Protein AF-0000000087103661 (afdb_homodimer)

Secondary structure (DSSP, 8-state):
------GGGHHHHHHHHHHHHHHHHHHH-HHHHHHHHT--HHHHT-HHHHHHHHHHHHHHHHHHHHHHHHHHHT-HHHHHHHHHHHHHHHHHHHHHHHHTT-HHHHHHHHHHHHHHHHHHHTTHHHH-/------GGGHHHHHHHHHHHHHHHHHHH-HHHHHHHHT--HHHHT-HHHHHHHHHHHHHHHHHHHHHHHHHHHT-HHHHHHHHHHHHHHHHHHHHHHHHTT-HHHHHHHHHHHHHHHHHHHTTHHHH-

Foldseek 3Di:
DPPPDDPLCVVLLVVLVCQQVLLCCLVPQQLVSCVVLQADNVLSPDPVNSVVSNVVSVVSNVLSVVLVVCVVVVVLLVSLVSQLCLLVVLQVSLVVRVVRPRNVSSCVSNVVSVVSNVCSVVSVRVVD/DPPPDDPLCVVLLVVLVCQQVLLCCLVPQQLVSVVVLQADNVLSPDPVNSVVSNVVSVVSNVLSVVLVVCVVVVVLLVSLVSQLCLLVVLQVSLVVRVVRPRNVSSCVSNVVSVVSNVCSVVSVRVPD

InterPro domains:
  IPR025363 Protein of unknown function DUF4267 [PF14087] (17-122)

Organism: NCBI:txid702518

Radius of gyration: 17.98 Å; Cα contacts (8 Å, |Δi|>4): 418; chains: 2; bounding box: 42×54×40 Å

Structure (mmCIF, N/CA/C/O backbone):
data_AF-0000000087103661-model_v1
#
loop_
_entity.id
_entity.type
_entity.pdbx_description
1 polymer 'Integral membrane protein'
#
loop_
_atom_site.group_PDB
_atom_site.id
_atom_site.type_symbol
_atom_site.label_atom_id
_atom_site.label_alt_id
_atom_site.label_comp_id
_atom_site.label_asym_id
_atom_site.label_entity_id
_atom_site.label_seq_id
_atom_site.pdbx_PDB_ins_code
_atom_site.Cartn_x
_atom_site.Cartn_y
_atom_site.Cartn_z
_atom_site.occupancy
_atom_site.B_iso_or_equiv
_atom_site.auth_seq_id
_atom_site.auth_comp_id
_atom_site.auth_asym_id
_atom_site.auth_atom_id
_atom_site.pdbx_PDB_model_num
ATOM 1 N N . MET A 1 1 ? -10.961 22.422 22.969 1 34.47 1 MET A N 1
ATOM 2 C CA . MET A 1 1 ? -12.086 22.172 22.062 1 34.47 1 MET A CA 1
ATOM 3 C C . MET A 1 1 ? -12.422 20.688 22.016 1 34.47 1 MET A C 1
ATOM 5 O O . MET A 1 1 ? -11.555 19.859 21.703 1 34.47 1 MET A O 1
ATOM 9 N N . SER A 1 2 ? -13.258 20.172 22.75 1 42.78 2 SER A N 1
ATOM 10 C CA . SER A 1 2 ? -13.711 18.797 22.891 1 42.78 2 SER A CA 1
ATOM 11 C C . SER A 1 2 ? -13.938 18.141 21.547 1 42.78 2 SER A C 1
ATOM 13 O O . SER A 1 2 ? -14.758 18.609 20.75 1 42.78 2 SER A O 1
ATOM 15 N N . ARG A 1 3 ? -12.867 17.703 20.703 1 51.06 3 ARG A N 1
ATOM 16 C CA . ARG A 1 3 ? -13.031 17.359 19.281 1 51.06 3 ARG A CA 1
ATOM 17 C C . ARG A 1 3 ? -14.281 16.516 19.078 1 51.06 3 ARG A C 1
ATOM 19 O O . ARG A 1 3 ? -14.375 15.391 19.594 1 51.06 3 ARG A O 1
ATOM 26 N N . SER A 1 4 ? -15.562 17.062 19.297 1 59.84 4 SER A N 1
ATOM 27 C CA . SER A 1 4 ? -16.875 16.453 19.109 1 59.84 4 SER A CA 1
ATOM 28 C C . SER A 1 4 ? -16.906 15.555 17.875 1 59.84 4 SER A C 1
ATOM 30 O O . SER A 1 4 ? -16.312 15.883 16.844 1 59.84 4 SER A O 1
ATOM 32 N N . PHE A 1 5 ? -17.094 14.391 18.172 1 68.56 5 PHE A N 1
ATOM 33 C CA . PHE A 1 5 ? -17.219 13.414 17.094 1 68.56 5 PHE A CA 1
ATOM 34 C C . PHE A 1 5 ? -18.203 13.898 16.047 1 68.56 5 PHE A C 1
ATOM 36 O O . PHE A 1 5 ? -19.312 14.352 16.375 1 68.56 5 PHE A O 1
ATOM 43 N N . LYS A 1 6 ? -17.766 14.188 14.875 1 77.12 6 LYS A N 1
ATO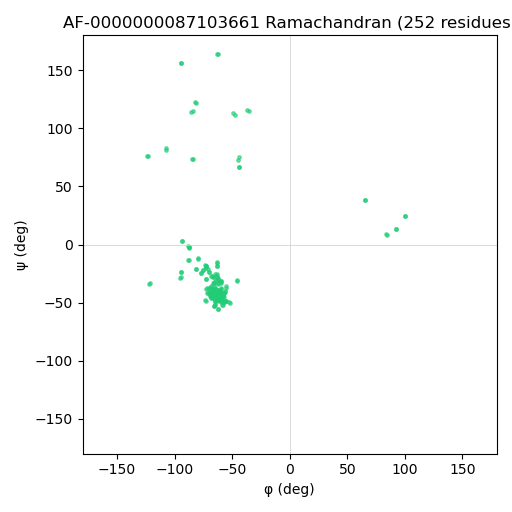M 44 C CA . LYS A 1 6 ? -18.594 14.539 13.719 1 77.12 6 LYS A CA 1
ATOM 45 C C . LYS A 1 6 ? -19.062 13.297 12.977 1 77.12 6 LYS A C 1
ATOM 47 O O . LYS A 1 6 ? -18.25 12.492 12.516 1 77.12 6 LYS A O 1
ATOM 52 N N . PRO A 1 7 ? -20.359 13.078 13 1 81.94 7 PRO A N 1
ATOM 53 C CA . PRO A 1 7 ? -20.891 11.906 12.297 1 81.94 7 PRO A CA 1
ATOM 54 C C . PRO A 1 7 ? -20.312 11.742 10.891 1 81.94 7 PRO A C 1
ATOM 56 O O . PRO A 1 7 ? -20.156 10.625 10.406 1 81.94 7 PRO A O 1
ATOM 59 N N . ALA A 1 8 ? -20 12.828 10.273 1 83.38 8 ALA A N 1
ATOM 60 C CA . ALA A 1 8 ? -19.422 12.766 8.93 1 83.38 8 ALA A CA 1
ATOM 61 C C . ALA A 1 8 ? -18.078 12.047 8.945 1 83.38 8 ALA A C 1
ATOM 63 O O . ALA A 1 8 ? -17.609 11.57 7.91 1 83.38 8 ALA A O 1
ATOM 64 N N . HIS A 1 9 ? -17.531 11.891 10.07 1 91.06 9 HIS A N 1
ATOM 65 C CA . HIS A 1 9 ? -16.219 11.258 10.172 1 91.06 9 HIS A CA 1
ATOM 66 C C . HIS A 1 9 ? -16.344 9.742 10.289 1 91.06 9 HIS A C 1
ATOM 68 O O . HIS A 1 9 ? -15.328 9.031 10.289 1 91.06 9 HIS A O 1
ATOM 74 N N . LEU A 1 10 ? -17.516 9.289 10.297 1 92.94 10 LEU A N 1
ATOM 75 C CA . LEU A 1 10 ? -17.734 7.848 10.336 1 92.94 10 LEU A CA 1
ATOM 76 C C . LEU A 1 10 ? -17.234 7.188 9.055 1 92.94 10 LEU A C 1
ATOM 78 O O . LEU A 1 10 ? -16.625 6.109 9.109 1 92.94 10 LEU A O 1
ATOM 82 N N . PHE A 1 11 ? -17.453 7.84 7.926 1 95.56 11 PHE A N 1
ATOM 83 C CA . PHE A 1 11 ? -17.078 7.25 6.645 1 95.56 11 PHE A CA 1
ATOM 84 C C . PHE A 1 11 ? -15.57 7.102 6.535 1 95.56 11 PHE A C 1
ATOM 86 O O . PHE A 1 11 ? -15.055 6 6.32 1 95.56 11 PHE A O 1
ATOM 93 N N . PRO A 1 12 ? -14.82 8.125 6.738 1 96.69 12 PRO A N 1
ATOM 94 C CA . PRO A 1 12 ? -13.367 7.953 6.66 1 96.69 12 PRO A CA 1
ATOM 95 C C . PRO A 1 12 ? -12.828 6.984 7.711 1 96.69 12 PRO A C 1
ATOM 97 O O . PRO A 1 12 ? -11.859 6.266 7.457 1 96.69 12 PRO A O 1
ATOM 100 N N . LEU A 1 13 ? -13.422 6.953 8.844 1 96.88 13 LEU A N 1
ATOM 101 C CA . LEU A 1 13 ? -12.992 6.016 9.875 1 96.88 13 LEU A CA 1
ATOM 102 C C . LEU A 1 13 ? -13.273 4.574 9.453 1 96.88 13 LEU A C 1
ATOM 104 O O . LEU A 1 13 ? -12.445 3.686 9.68 1 96.88 13 LEU A O 1
ATOM 108 N N . PHE A 1 14 ? -14.406 4.41 8.867 1 97.56 14 PHE A N 1
ATOM 109 C CA . PHE A 1 14 ? -14.75 3.096 8.336 1 97.56 14 PHE A CA 1
ATOM 110 C C . PHE A 1 14 ? -13.734 2.66 7.285 1 97.56 14 PHE A C 1
ATOM 112 O O . PHE A 1 14 ? -13.258 1.525 7.312 1 97.56 14 PHE A O 1
ATOM 119 N N . VAL A 1 15 ? -13.398 3.535 6.336 1 97.81 15 VAL A N 1
ATOM 120 C CA . VAL A 1 15 ? -12.445 3.248 5.27 1 97.81 15 VAL A CA 1
ATOM 121 C C . VAL A 1 15 ? -11.094 2.877 5.875 1 97.81 15 VAL A C 1
ATOM 123 O O . VAL A 1 15 ? -10.477 1.883 5.48 1 97.81 15 VAL A O 1
ATOM 126 N N . ALA A 1 16 ? -10.664 3.629 6.855 1 98.31 16 ALA A N 1
ATOM 127 C CA . ALA A 1 16 ? -9.367 3.408 7.492 1 98.31 16 ALA A CA 1
ATOM 128 C C . ALA A 1 16 ? -9.32 2.051 8.188 1 98.31 16 ALA A C 1
ATOM 130 O O . ALA A 1 16 ? -8.352 1.302 8.047 1 98.31 16 ALA A O 1
ATOM 131 N N . VAL A 1 17 ? -10.375 1.688 8.914 1 98 17 VAL A N 1
ATOM 132 C CA . VAL A 1 17 ? -10.43 0.427 9.648 1 98 17 VAL A CA 1
ATOM 133 C C . VAL A 1 17 ? -10.523 -0.737 8.664 1 98 17 VAL A C 1
ATOM 135 O O . VAL A 1 17 ? -9.844 -1.752 8.828 1 98 17 VAL A O 1
ATOM 138 N N . ALA A 1 18 ? -11.359 -0.548 7.688 1 97.19 18 ALA A N 1
ATOM 139 C CA . ALA A 1 18 ? -11.508 -1.583 6.668 1 97.19 18 ALA A CA 1
ATOM 140 C C . ALA A 1 18 ? -10.172 -1.865 5.973 1 97.19 18 ALA A C 1
ATOM 142 O O . ALA A 1 18 ? -9.836 -3.021 5.711 1 97.19 18 ALA A O 1
ATOM 143 N N . HIS A 1 19 ? -9.414 -0.85 5.629 1 98.06 19 HIS A N 1
ATOM 144 C CA . HIS A 1 19 ? -8.125 -1.029 4.973 1 98.06 19 HIS A CA 1
ATOM 145 C C . HIS A 1 19 ? -7.117 -1.677 5.914 1 98.06 19 HIS A C 1
ATOM 147 O O . HIS A 1 19 ? -6.305 -2.504 5.492 1 98.06 19 HIS A O 1
ATOM 153 N N . THR A 1 20 ? -7.156 -1.291 7.18 1 97.88 20 THR A N 1
ATOM 154 C CA . THR A 1 20 ? -6.242 -1.883 8.148 1 97.88 20 THR A CA 1
ATOM 155 C C . THR A 1 20 ? -6.535 -3.369 8.328 1 97.88 20 THR A C 1
ATOM 157 O O . THR A 1 20 ? -5.648 -4.207 8.156 1 97.88 20 THR A O 1
ATOM 160 N N . ILE A 1 21 ? -7.785 -3.688 8.586 1 96.88 21 ILE A N 1
ATOM 161 C CA . ILE A 1 21 ? -8.18 -5.074 8.812 1 96.88 21 ILE A CA 1
ATOM 162 C C . ILE A 1 21 ? -8.047 -5.867 7.516 1 96.88 21 ILE A C 1
ATOM 164 O O . ILE A 1 21 ? -7.512 -6.98 7.512 1 96.88 21 ILE A O 1
ATOM 168 N N . GLY A 1 22 ? -8.539 -5.301 6.43 1 94.75 22 GLY A N 1
ATOM 169 C CA . GLY A 1 22 ? -8.422 -5.957 5.141 1 94.75 22 GLY A CA 1
ATOM 170 C C . GLY A 1 22 ? -6.988 -6.301 4.773 1 94.75 22 GLY A C 1
ATOM 171 O O . GLY A 1 22 ? -6.73 -7.34 4.164 1 94.75 22 GLY A O 1
ATOM 172 N N . GLY A 1 23 ? -6.043 -5.441 5.117 1 96.19 23 GLY A N 1
ATOM 173 C CA . GLY A 1 23 ? -4.637 -5.68 4.852 1 96.19 23 GLY A CA 1
ATOM 174 C C . GLY A 1 23 ? -4.039 -6.766 5.723 1 96.19 23 GLY A C 1
ATOM 175 O O . GLY A 1 23 ? -3.043 -7.391 5.352 1 96.19 23 GLY A O 1
ATOM 176 N N . ILE A 1 24 ? -4.621 -7.066 6.816 1 96.38 24 ILE A N 1
ATOM 177 C CA . ILE A 1 24 ? -4.059 -8.008 7.777 1 96.38 24 ILE A CA 1
ATOM 178 C C . ILE A 1 24 ? -4.629 -9.398 7.531 1 96.38 24 ILE A C 1
ATOM 180 O O . ILE A 1 24 ? -3.973 -10.406 7.809 1 96.38 24 ILE A O 1
ATOM 184 N N . VAL A 1 25 ? -5.719 -9.5 6.953 1 95.5 25 VAL A N 1
ATOM 185 C CA . VAL A 1 25 ? -6.457 -10.75 6.762 1 95.5 25 VAL A CA 1
ATOM 186 C C . VAL A 1 25 ? -5.586 -11.75 6.008 1 95.5 25 VAL A C 1
ATOM 188 O O . VAL A 1 25 ? -5.488 -12.914 6.398 1 95.5 25 VAL A O 1
ATOM 191 N N . PRO A 1 26 ? -4.879 -11.375 4.98 1 94.19 26 PRO A N 1
ATOM 192 C CA . PRO A 1 26 ? -4.094 -12.352 4.219 1 94.19 26 PRO A CA 1
ATOM 193 C C . PRO A 1 26 ? -2.992 -13 5.051 1 94.19 26 PRO A C 1
ATOM 195 O O . PRO A 1 26 ? -2.455 -14.039 4.66 1 94.19 26 PRO A O 1
ATOM 198 N N . PHE A 1 27 ? -2.607 -12.445 6.137 1 95.25 27 PHE A N 1
ATOM 199 C CA . PHE A 1 27 ? -1.581 -13.023 6.996 1 95.25 27 PHE A CA 1
ATOM 200 C C . PHE A 1 27 ? -2.1 -14.281 7.691 1 95.25 27 PHE A C 1
ATOM 202 O O . PHE A 1 27 ? -1.325 -15.18 8.016 1 95.25 27 PHE A O 1
ATOM 209 N N . PHE A 1 28 ? -3.445 -14.367 7.824 1 96 28 PHE A N 1
ATOM 210 C CA . PHE A 1 28 ? -4.004 -15.422 8.656 1 96 28 PHE A CA 1
ATOM 211 C C . PHE A 1 28 ? -4.961 -16.297 7.852 1 96 28 PHE A C 1
ATOM 213 O O . PHE A 1 28 ? -5.129 -17.484 8.141 1 96 28 PHE A O 1
ATOM 220 N N . ALA A 1 29 ? -5.609 -15.742 6.977 1 96.38 29 ALA A N 1
ATOM 221 C CA . ALA A 1 29 ? -6.562 -16.422 6.109 1 96.38 29 ALA A CA 1
ATOM 222 C C . ALA A 1 29 ? -6.199 -16.234 4.641 1 96.38 29 ALA A C 1
ATOM 224 O O . ALA A 1 29 ? -6.918 -15.562 3.898 1 96.38 29 ALA A O 1
ATOM 225 N N . LYS A 1 30 ? -5.23 -16.938 4.258 1 94.62 30 LYS A N 1
ATOM 226 C CA . LYS A 1 30 ? -4.57 -16.703 2.979 1 94.62 30 LYS A CA 1
ATOM 227 C C . LYS A 1 30 ? -5.539 -16.906 1.816 1 94.62 30 LYS A C 1
ATOM 229 O O . LYS A 1 30 ? -5.762 -15.984 1.023 1 94.62 30 LYS A O 1
ATOM 234 N N . ASP A 1 31 ? -6.191 -18.141 1.746 1 96.12 31 A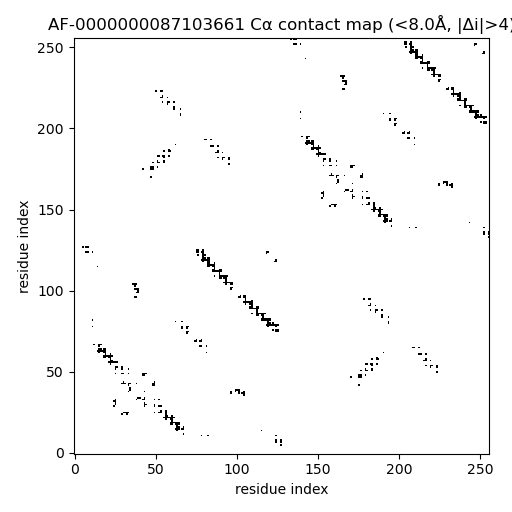SP A N 1
ATOM 235 C CA . ASP A 1 31 ? -7.098 -18.422 0.639 1 96.12 31 ASP A CA 1
ATOM 236 C C . ASP A 1 31 ? -8.398 -17.625 0.771 1 96.12 31 ASP A C 1
ATOM 238 O O . ASP A 1 31 ? -8.883 -17.047 -0.206 1 96.12 31 ASP A O 1
ATOM 242 N N . ALA A 1 32 ? -8.836 -17.5 1.981 1 94.88 32 ALA A N 1
ATOM 243 C CA . ALA A 1 32 ? -10.094 -16.797 2.219 1 94.88 32 ALA A CA 1
ATOM 244 C C . ALA A 1 32 ? -9.953 -15.305 1.9 1 94.88 32 ALA A C 1
ATOM 246 O O . ALA A 1 32 ? -10.898 -14.68 1.406 1 94.88 32 ALA A O 1
ATOM 247 N N . GLY A 1 33 ? -8.859 -14.773 2.227 1 95.25 33 GLY A N 1
ATOM 248 C CA . GLY A 1 33 ? -8.609 -13.383 1.896 1 95.25 33 GLY A CA 1
ATOM 249 C C . GLY A 1 33 ? -8.633 -13.102 0.405 1 95.25 33 GLY A C 1
ATOM 250 O O . GLY A 1 33 ? -9.18 -12.094 -0.034 1 95.25 33 GLY A O 1
ATOM 251 N N . ILE A 1 34 ? -8.086 -14 -0.33 1 97.44 34 ILE A N 1
ATOM 252 C CA . ILE A 1 34 ? -8.047 -13.859 -1.781 1 97.44 34 ILE A CA 1
ATOM 253 C C . ILE A 1 34 ? -9.445 -14.016 -2.359 1 97.44 34 ILE A C 1
ATOM 255 O O . ILE A 1 34 ? -9.852 -13.266 -3.248 1 97.44 34 ILE A O 1
ATOM 259 N N . ARG A 1 35 ? -10.234 -14.93 -1.766 1 96.06 35 ARG A N 1
ATOM 260 C CA . ARG A 1 35 ? -11.617 -15.109 -2.186 1 96.06 35 ARG A CA 1
ATOM 261 C C . ARG A 1 35 ? -12.453 -13.875 -1.874 1 96.06 35 ARG A C 1
ATOM 263 O O . ARG A 1 35 ? -13.266 -13.438 -2.697 1 96.06 35 ARG A O 1
ATOM 270 N N . SER A 1 36 ? -12.211 -13.359 -0.728 1 93 36 SER A N 1
ATOM 271 C CA . SER A 1 36 ? -12.945 -12.164 -0.324 1 93 36 SER A CA 1
ATOM 272 C C . SER A 1 36 ? -12.594 -10.969 -1.21 1 93 36 SER A C 1
ATOM 274 O O . SER A 1 36 ? -13.414 -10.078 -1.412 1 93 36 SER A O 1
ATOM 276 N N . PHE A 1 37 ? -11.406 -10.922 -1.668 1 96.12 37 PHE A N 1
ATOM 277 C CA . PHE A 1 37 ? -10.977 -9.883 -2.6 1 96.12 37 PHE A CA 1
ATOM 278 C C . PHE A 1 37 ? -11.734 -10 -3.918 1 96.12 37 PHE A C 1
ATOM 280 O O . PHE A 1 37 ? -11.867 -9.008 -4.645 1 96.12 37 PHE A O 1
ATOM 287 N N . GLY A 1 38 ? -12.211 -11.211 -4.219 1 96.31 38 GLY A N 1
ATOM 288 C CA . GLY A 1 38 ? -13.031 -11.422 -5.398 1 96.3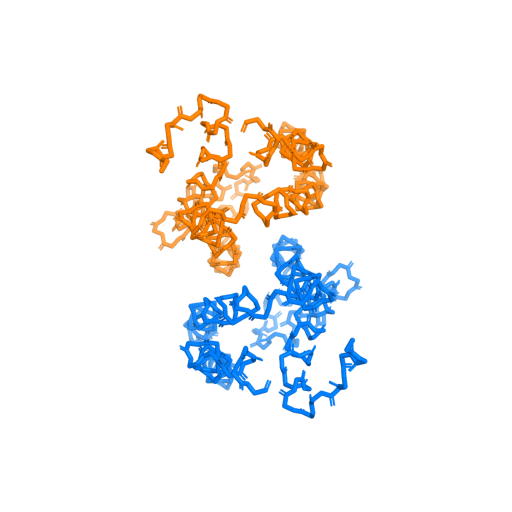1 38 GLY A CA 1
ATOM 289 C C . GLY A 1 38 ? -12.266 -12 -6.57 1 96.31 38 GLY A C 1
ATOM 290 O O . GLY A 1 38 ? -12.664 -11.836 -7.727 1 96.31 38 GLY A O 1
ATOM 291 N N . LEU A 1 39 ? -11.164 -12.688 -6.336 1 97.69 39 LEU A N 1
ATOM 292 C CA . LEU A 1 39 ? -10.391 -13.305 -7.402 1 97.69 39 LEU A CA 1
ATOM 293 C C . LEU A 1 39 ? -10.805 -14.758 -7.602 1 97.69 39 LEU A C 1
ATOM 295 O O . LEU A 1 39 ? -11.414 -15.359 -6.715 1 97.69 39 LEU A O 1
ATOM 299 N N . PRO A 1 40 ? -10.562 -15.258 -8.781 1 97.62 40 PRO A N 1
ATOM 300 C CA . PRO A 1 40 ? -10.984 -16.641 -9.039 1 97.62 40 PRO A CA 1
ATOM 301 C C . PRO A 1 40 ? -10.289 -17.656 -8.133 1 97.62 40 PRO A C 1
ATOM 303 O O . PRO A 1 40 ? -9.25 -17.344 -7.543 1 97.62 40 PRO A O 1
ATOM 306 N N . GLU A 1 41 ? -10.844 -18.844 -8.078 1 97.62 41 GLU A N 1
ATOM 307 C CA . GLU A 1 41 ? -10.367 -19.906 -7.211 1 97.62 41 GLU A CA 1
ATOM 308 C C . GLU A 1 41 ? -8.922 -20.281 -7.527 1 97.62 41 GLU A C 1
ATOM 310 O O . GLU A 1 41 ? -8.156 -20.641 -6.629 1 97.62 41 GLU A O 1
ATOM 315 N N . ARG A 1 42 ? -8.477 -20.172 -8.758 1 97.56 42 ARG A N 1
ATOM 316 C CA . ARG A 1 42 ? -7.109 -20.516 -9.133 1 97.56 42 ARG A CA 1
ATOM 317 C C . ARG A 1 42 ? -6.098 -19.625 -8.414 1 97.56 42 ARG A C 1
ATOM 319 O O . ARG A 1 42 ? -4.969 -20.047 -8.156 1 97.56 42 ARG A O 1
ATOM 326 N N . PHE A 1 43 ? -6.527 -18.406 -8.094 1 97.94 43 PHE A N 1
ATOM 327 C CA . PHE A 1 43 ? -5.676 -17.562 -7.27 1 97.94 43 PHE A CA 1
ATOM 328 C C . PHE A 1 43 ? -5.664 -18.047 -5.824 1 97.94 43 PHE A C 1
ATOM 330 O O . PHE A 1 43 ? -4.598 -18.156 -5.215 1 97.94 43 PHE A O 1
ATOM 337 N N . ALA A 1 44 ? -6.844 -18.281 -5.34 1 97.75 44 ALA A N 1
ATOM 338 C CA . ALA A 1 44 ? -6.973 -18.656 -3.934 1 97.75 44 ALA A CA 1
ATOM 339 C C . ALA A 1 44 ? -6.199 -19.922 -3.627 1 97.75 44 ALA A C 1
ATOM 341 O O . ALA A 1 44 ? -5.637 -20.078 -2.539 1 97.75 44 ALA A O 1
ATOM 342 N N . GLU A 1 45 ? -6.117 -20.797 -4.547 1 97.75 45 GLU A N 1
ATOM 343 C CA . GLU A 1 45 ? -5.473 -22.094 -4.332 1 97.75 45 GLU A CA 1
ATOM 344 C C . GLU A 1 45 ? -3.975 -22.016 -4.609 1 97.75 45 GLU A C 1
ATOM 346 O O . GLU A 1 45 ? -3.223 -22.906 -4.234 1 97.75 45 GLU A O 1
ATOM 351 N N . SER A 1 46 ? -3.541 -20.984 -5.215 1 97.94 46 SER A N 1
ATOM 352 C CA . SER A 1 46 ? -2.139 -20.828 -5.59 1 97.94 46 SER A CA 1
ATOM 353 C C . SER A 1 46 ? -1.308 -20.328 -4.41 1 97.94 46 SER A C 1
ATOM 355 O O . SER A 1 46 ? -1.553 -19.234 -3.885 1 97.94 46 SER A O 1
ATOM 357 N N . THR A 1 47 ? -0.316 -21.062 -4.07 1 97.06 47 THR A N 1
ATOM 358 C CA . THR A 1 47 ? 0.574 -20.641 -2.994 1 97.06 47 THR A CA 1
ATOM 359 C C . THR A 1 47 ? 1.356 -19.391 -3.4 1 97.06 47 THR A C 1
ATOM 361 O O . THR A 1 47 ? 1.729 -18.594 -2.549 1 97.06 47 THR A O 1
ATOM 364 N N . ILE A 1 48 ? 1.571 -19.25 -4.645 1 97.94 48 ILE A N 1
ATOM 365 C CA . ILE A 1 48 ? 2.236 -18.062 -5.176 1 97.94 48 ILE A CA 1
ATOM 366 C C . ILE A 1 48 ? 1.372 -16.828 -4.926 1 97.94 48 ILE A C 1
ATOM 368 O O . ILE A 1 48 ? 1.858 -15.82 -4.414 1 97.94 48 ILE A O 1
ATOM 372 N N . ALA A 1 49 ? 0.109 -16.984 -5.238 1 98.25 49 ALA A N 1
ATOM 373 C CA . ALA A 1 49 ? -0.809 -15.875 -4.996 1 98.25 49 ALA A CA 1
ATOM 374 C C . ALA A 1 49 ? -0.915 -15.562 -3.506 1 98.25 49 ALA A C 1
ATOM 376 O O . ALA A 1 49 ? -0.965 -14.398 -3.111 1 98.25 49 ALA A O 1
ATOM 377 N N . GLN A 1 50 ? -0.919 -16.562 -2.789 1 98.25 50 GLN A N 1
ATOM 378 C CA . GLN A 1 50 ? -1.037 -16.391 -1.345 1 98.25 50 GLN A CA 1
ATOM 379 C C . GLN A 1 50 ? 0.162 -15.625 -0.782 1 98.25 50 GLN A C 1
ATOM 381 O O . GLN A 1 50 ? 0.004 -14.742 0.063 1 98.25 50 GLN A O 1
ATOM 386 N N . ALA A 1 51 ? 1.327 -15.945 -1.204 1 98.06 51 ALA A N 1
ATOM 387 C CA . ALA A 1 51 ? 2.52 -15.211 -0.785 1 98.06 51 ALA A CA 1
ATOM 388 C C . ALA A 1 51 ? 2.463 -13.758 -1.249 1 98.06 51 ALA A C 1
ATOM 390 O O . ALA A 1 51 ? 2.797 -12.844 -0.49 1 98.06 51 ALA A O 1
ATOM 391 N N . CYS A 1 52 ? 2.008 -13.531 -2.436 1 98.19 52 CYS A N 1
ATOM 392 C CA . CYS A 1 52 ? 1.93 -12.188 -2.992 1 98.19 52 CYS A CA 1
ATOM 393 C C . CYS A 1 52 ? 0.927 -11.336 -2.223 1 98.19 52 CYS A C 1
ATOM 395 O O . CYS A 1 52 ? 1.138 -10.133 -2.037 1 98.19 52 CYS A O 1
ATOM 397 N N . PHE A 1 53 ? -0.1 -11.93 -1.761 1 98.19 53 PHE A N 1
ATOM 398 C CA . PHE A 1 53 ? -1.138 -11.18 -1.062 1 98.19 53 PHE A CA 1
ATOM 399 C C . PHE A 1 53 ? -0.677 -10.797 0.337 1 98.19 53 PHE A C 1
ATOM 401 O O . PHE A 1 53 ? -1.223 -9.867 0.941 1 98.19 53 PHE A O 1
ATOM 408 N N . VAL A 1 54 ? 0.263 -11.5 0.852 1 98.12 54 VAL A N 1
ATOM 409 C CA . VAL A 1 54 ? 0.869 -11.062 2.105 1 98.12 54 VAL A CA 1
ATOM 410 C C . VAL A 1 54 ? 1.638 -9.766 1.881 1 98.12 54 VAL A C 1
ATOM 412 O O . VAL A 1 54 ? 1.557 -8.836 2.693 1 98.12 54 VAL A O 1
ATOM 415 N N . PHE A 1 55 ? 2.369 -9.641 0.718 1 98 55 PHE A N 1
ATOM 416 C CA . PHE A 1 55 ? 3.014 -8.383 0.355 1 98 55 PHE A CA 1
ATOM 417 C C . PHE A 1 55 ? 1.989 -7.258 0.25 1 98 55 PHE A C 1
ATOM 419 O O . PHE A 1 55 ? 2.164 -6.195 0.847 1 98 55 PHE A O 1
ATOM 426 N N . ASP A 1 56 ? 0.995 -7.535 -0.497 1 97.81 56 ASP A N 1
ATOM 427 C CA . ASP A 1 56 ? -0.065 -6.566 -0.761 1 97.81 56 ASP A CA 1
ATOM 428 C C . ASP A 1 56 ? -0.742 -6.129 0.535 1 97.81 56 ASP A C 1
ATOM 430 O O . ASP A 1 56 ? -1.028 -4.941 0.72 1 97.81 56 ASP A O 1
ATOM 434 N N . GLY A 1 57 ? -0.995 -7.137 1.367 1 97.75 57 GLY A N 1
ATOM 435 C CA . GLY A 1 57 ? -1.662 -6.863 2.631 1 97.75 57 GLY A CA 1
ATOM 436 C C . GLY A 1 57 ? -0.873 -5.938 3.537 1 97.75 57 GLY A C 1
ATOM 437 O O . GLY A 1 57 ? -1.45 -5.098 4.227 1 97.75 57 GLY A O 1
ATOM 438 N N . ALA A 1 58 ? 0.406 -6.09 3.584 1 98.31 58 ALA A N 1
ATOM 439 C CA . ALA A 1 58 ? 1.252 -5.215 4.391 1 98.31 58 ALA A CA 1
ATOM 440 C C . ALA A 1 58 ? 1.109 -3.76 3.957 1 98.31 58 ALA A C 1
ATOM 442 O O . ALA A 1 58 ? 0.915 -2.873 4.789 1 98.31 58 ALA A O 1
ATOM 443 N N . ARG A 1 59 ? 1.186 -3.506 2.682 1 97.94 59 ARG A N 1
ATOM 444 C CA . ARG A 1 59 ? 1.073 -2.145 2.168 1 97.94 59 ARG A CA 1
ATOM 445 C C . ARG A 1 59 ? -0.325 -1.583 2.402 1 97.94 59 ARG A C 1
ATOM 447 O O . ARG A 1 59 ? -0.478 -0.417 2.771 1 97.94 59 ARG A O 1
ATOM 454 N N . PHE A 1 60 ? -1.272 -2.467 2.172 1 97.75 60 PHE A N 1
ATOM 455 C CA . PHE A 1 60 ? -2.66 -2.045 2.311 1 97.75 60 PHE A CA 1
ATOM 456 C C . PHE A 1 60 ? -2.98 -1.706 3.762 1 97.75 60 PHE A C 1
ATOM 458 O O . PHE A 1 60 ? -3.666 -0.719 4.039 1 97.75 60 PHE A O 1
ATOM 465 N N . SER A 1 61 ? -2.51 -2.459 4.68 1 98 61 SER A N 1
ATOM 466 C CA . SER A 1 61 ? -2.73 -2.182 6.094 1 98 61 SER A CA 1
ATOM 467 C C . SER A 1 61 ? -1.992 -0.923 6.535 1 98 61 SER A C 1
ATOM 469 O O . SER A 1 61 ? -2.479 -0.176 7.387 1 98 61 SER A O 1
ATOM 471 N N . VAL A 1 62 ? -0.829 -0.685 6.008 1 98.56 62 VAL A N 1
ATOM 472 C CA . VAL A 1 62 ? -0.085 0.53 6.328 1 98.56 62 VAL A CA 1
ATOM 473 C C . VAL A 1 62 ? -0.889 1.756 5.898 1 98.56 62 VAL A C 1
ATOM 475 O O . VAL A 1 62 ? -0.927 2.762 6.613 1 98.56 62 VAL A O 1
ATOM 478 N N . LEU A 1 63 ? -1.507 1.717 4.754 1 98.31 63 LEU A N 1
ATOM 479 C CA . LEU A 1 63 ? -2.354 2.818 4.309 1 98.31 63 LEU A CA 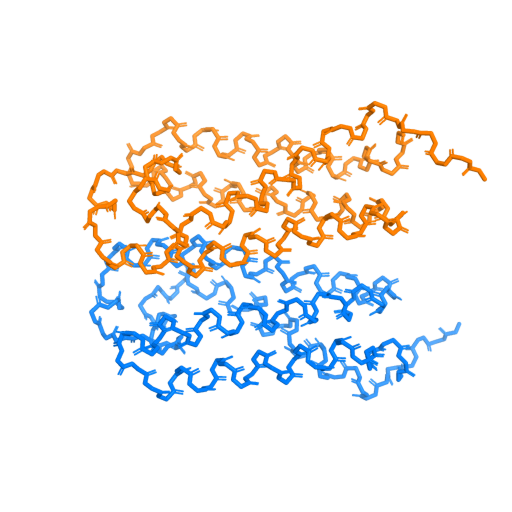1
ATOM 480 C C . LEU A 1 63 ? -3.494 3.059 5.293 1 98.31 63 LEU A C 1
ATOM 482 O O . LEU A 1 63 ? -3.805 4.207 5.621 1 98.31 63 LEU A O 1
ATOM 486 N N . GLY A 1 64 ? -4.086 1.997 5.75 1 98.56 64 GLY A N 1
ATOM 487 C CA . GLY A 1 64 ? -5.125 2.117 6.762 1 98.56 64 GLY A CA 1
ATOM 488 C C . GLY A 1 64 ? -4.621 2.676 8.078 1 98.56 64 GLY A C 1
ATOM 489 O O . GLY A 1 64 ? -5.242 3.566 8.656 1 98.56 64 GLY A O 1
ATOM 490 N N . MET A 1 65 ? -3.533 2.203 8.531 1 98.56 65 MET A N 1
ATOM 491 C CA . MET A 1 65 ? -2.941 2.668 9.781 1 98.56 65 MET A CA 1
ATOM 492 C C . MET A 1 65 ? -2.588 4.148 9.703 1 98.56 65 MET A C 1
ATOM 494 O O . MET A 1 65 ? -2.832 4.902 10.648 1 98.56 65 MET A O 1
ATOM 498 N N . LEU A 1 66 ? -1.978 4.438 8.562 1 98.62 66 LEU A N 1
ATOM 499 C CA . LEU A 1 66 ? -1.622 5.836 8.375 1 98.62 66 LEU A CA 1
ATOM 500 C C . LEU A 1 66 ? -2.857 6.727 8.445 1 98.62 66 LEU A C 1
ATOM 502 O O . LEU A 1 66 ? -2.824 7.793 9.062 1 98.62 66 LEU A O 1
ATOM 506 N N . GLN A 1 67 ? -3.971 6.34 7.844 1 98.5 67 GLN A N 1
ATOM 507 C CA . GLN A 1 67 ? -5.219 7.094 7.906 1 98.5 67 GLN A CA 1
ATOM 508 C C . GLN A 1 67 ? -5.688 7.258 9.352 1 98.5 67 GLN A C 1
ATOM 510 O O . GLN A 1 67 ? -6.102 8.352 9.75 1 98.5 67 GLN A O 1
ATOM 515 N N . LEU A 1 68 ? -5.602 6.215 10.062 1 98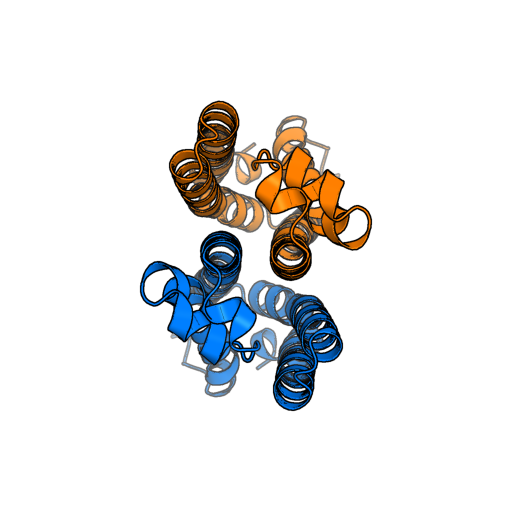.31 68 LEU A N 1
ATOM 516 C CA . LEU A 1 68 ? -6.031 6.254 11.453 1 98.31 68 LEU A CA 1
ATOM 517 C C . LEU A 1 68 ? -5.145 7.191 12.273 1 98.31 68 LEU A C 1
ATOM 519 O O . LEU A 1 68 ? -5.645 8 13.055 1 98.31 68 LEU A O 1
ATOM 523 N N . ILE A 1 69 ? -3.889 7.094 12.125 1 98.5 69 ILE A N 1
ATOM 524 C CA . ILE A 1 69 ? -2.934 7.918 12.859 1 98.5 69 ILE A CA 1
ATOM 525 C C . ILE A 1 69 ? -3.178 9.391 12.555 1 98.5 69 ILE A C 1
ATOM 527 O O . ILE A 1 69 ? -3.242 10.227 13.461 1 98.5 69 ILE A O 1
ATOM 531 N N . MET A 1 70 ? -3.318 9.695 11.297 1 98.25 70 MET A N 1
ATOM 532 C CA . MET A 1 70 ? -3.531 11.094 10.914 1 98.25 70 MET A CA 1
ATOM 533 C C . MET A 1 70 ? -4.863 11.602 11.453 1 98.25 70 MET A C 1
ATOM 535 O O . MET A 1 70 ? -4.973 12.766 11.844 1 98.25 70 MET A O 1
ATOM 539 N N . TYR A 1 71 ? -5.852 10.773 11.422 1 96.75 71 TYR A N 1
ATOM 540 C CA . TYR A 1 71 ? -7.145 11.164 11.977 1 96.75 71 TYR A CA 1
ATOM 541 C C . TYR A 1 71 ? -7.027 11.484 13.461 1 96.75 71 TYR A C 1
ATOM 543 O O . TYR A 1 71 ? -7.551 12.5 13.922 1 96.75 71 TYR A O 1
ATOM 551 N N . LEU A 1 72 ? -6.344 10.68 14.18 1 95.69 72 LEU A N 1
ATOM 552 C CA . LEU A 1 72 ? -6.195 10.859 15.617 1 95.69 72 LEU A CA 1
ATOM 553 C C . LEU A 1 72 ? -5.359 12.102 15.922 1 95.69 72 LEU A C 1
ATOM 555 O O . LEU A 1 72 ? -5.555 12.742 16.953 1 95.69 72 LEU A O 1
ATOM 559 N N . ARG A 1 73 ? -4.504 12.43 14.969 1 95.88 73 ARG A N 1
ATOM 560 C CA . ARG A 1 73 ? -3.664 13.617 15.109 1 95.88 73 ARG A CA 1
ATOM 561 C C . ARG A 1 73 ? -4.438 14.883 14.758 1 95.88 73 ARG A C 1
ATOM 563 O O . ARG A 1 73 ? -3.953 15.992 14.977 1 95.88 73 ARG A O 1
ATOM 570 N N . GLY A 1 74 ? -5.59 14.727 14.156 1 95 74 GLY A N 1
ATOM 571 C CA . GLY A 1 74 ? -6.387 15.867 13.734 1 95 74 GLY A CA 1
ATOM 572 C C . GLY A 1 74 ? -5.973 16.406 12.375 1 95 74 GLY A C 1
ATOM 573 O O . GLY A 1 74 ? -6.387 17.5 11.992 1 95 74 GLY A O 1
ATOM 574 N N . ASP A 1 75 ? -5.086 15.688 11.703 1 96.69 75 ASP A N 1
ATOM 575 C CA . ASP A 1 75 ? -4.664 16.094 10.367 1 96.69 75 ASP A CA 1
ATOM 576 C C . ASP A 1 75 ? -5.641 15.586 9.305 1 96.69 75 ASP A C 1
ATOM 578 O O . ASP A 1 75 ? -5.277 14.773 8.453 1 96.69 75 ASP A O 1
ATOM 582 N N . TYR A 1 76 ? -6.781 16.234 9.281 1 96.5 76 TYR A N 1
ATOM 583 C CA . TYR A 1 76 ? -7.871 15.734 8.453 1 96.5 76 TYR A CA 1
ATOM 584 C C . TYR A 1 76 ? -7.582 15.977 6.977 1 96.5 76 TYR A C 1
ATOM 586 O O . TYR A 1 76 ? -8.047 15.219 6.117 1 96.5 76 TYR A O 1
ATOM 594 N N . VAL A 1 77 ? -6.859 17 6.672 1 97.62 77 VAL A N 1
ATOM 595 C CA . VAL A 1 77 ? -6.492 17.266 5.281 1 97.62 77 VAL A CA 1
ATOM 596 C C . VAL A 1 77 ? -5.668 16.094 4.742 1 97.62 77 VAL A C 1
ATOM 598 O O . VAL A 1 77 ? -5.84 15.68 3.594 1 97.62 77 VAL A O 1
ATOM 601 N N . VAL A 1 78 ? -4.777 15.539 5.578 1 98.31 78 VAL A N 1
ATOM 602 C CA . VAL A 1 78 ? -3.941 14.422 5.156 1 98.31 78 VAL A CA 1
ATOM 603 C C . VAL A 1 78 ? -4.809 13.18 4.938 1 98.31 78 VAL A C 1
ATOM 605 O O . VAL A 1 78 ? -4.582 12.422 3.994 1 98.31 78 VAL A O 1
ATOM 608 N N . VAL A 1 79 ? -5.789 12.961 5.809 1 98.19 79 VAL A N 1
ATOM 609 C CA . VAL A 1 79 ? -6.73 11.859 5.621 1 98.19 79 VAL A CA 1
ATOM 610 C C . VAL A 1 79 ? -7.418 11.992 4.266 1 98.19 79 VAL A C 1
ATOM 612 O O . VAL A 1 79 ? -7.52 11.016 3.516 1 98.19 79 VAL A O 1
ATOM 615 N N . ASP A 1 80 ? -7.801 13.219 3.891 1 98.44 80 ASP A N 1
ATOM 616 C CA . ASP A 1 80 ? -8.445 13.469 2.607 1 98.44 80 ASP A CA 1
ATOM 617 C C . ASP A 1 80 ? -7.496 13.172 1.447 1 98.44 80 ASP A C 1
ATOM 619 O O . ASP A 1 80 ? -7.914 12.633 0.42 1 98.44 80 ASP A O 1
ATOM 623 N N . ILE A 1 81 ? -6.27 13.469 1.6 1 98.81 81 ILE A N 1
ATOM 624 C CA . ILE A 1 81 ? -5.297 13.234 0.54 1 98.81 81 ILE A CA 1
ATOM 625 C C . ILE A 1 81 ? -5.102 11.727 0.347 1 98.81 81 ILE A C 1
ATOM 627 O O . ILE A 1 81 ? -5.078 11.242 -0.785 1 98.81 81 ILE A O 1
ATOM 631 N N . ILE A 1 82 ? -4.969 10.984 1.464 1 98.81 82 ILE A N 1
ATOM 632 C CA . ILE A 1 82 ? -4.848 9.531 1.377 1 98.81 82 ILE A CA 1
ATOM 633 C C . ILE A 1 82 ? -6.055 8.953 0.64 1 98.81 82 ILE A C 1
ATOM 635 O O . ILE A 1 82 ? -5.902 8.18 -0.308 1 98.81 82 ILE A O 1
ATOM 639 N N . MET A 1 83 ? -7.207 9.375 1.054 1 98.62 83 MET A N 1
ATOM 640 C CA . MET A 1 83 ? -8.43 8.859 0.447 1 98.62 83 MET A CA 1
ATOM 641 C C . MET A 1 83 ? -8.5 9.219 -1.033 1 98.62 83 MET A C 1
ATOM 643 O O . MET A 1 83 ? -8.93 8.414 -1.855 1 98.62 83 MET A O 1
ATOM 647 N N . ALA A 1 84 ? -8.109 10.391 -1.434 1 98.81 84 ALA A N 1
ATOM 648 C CA . ALA A 1 84 ? -8.109 10.789 -2.84 1 98.81 84 ALA A CA 1
ATOM 649 C C . ALA A 1 84 ? -7.207 9.867 -3.664 1 98.81 84 ALA A C 1
ATOM 651 O O . ALA A 1 84 ? -7.555 9.5 -4.789 1 98.81 84 ALA A O 1
ATOM 652 N N . LEU A 1 85 ? -6.109 9.477 -3.086 1 98.75 85 LEU A N 1
ATOM 653 C CA . LEU A 1 85 ? -5.16 8.633 -3.803 1 98.75 85 LEU A CA 1
ATOM 654 C C . LEU A 1 85 ? -5.695 7.211 -3.947 1 98.75 85 LEU A C 1
ATOM 656 O O . LEU A 1 85 ? -5.266 6.469 -4.832 1 98.75 85 LEU A O 1
ATOM 660 N N . LEU A 1 86 ? -6.66 6.816 -3.174 1 98.44 86 LEU A N 1
ATOM 661 C CA . LEU A 1 86 ? -7.199 5.465 -3.207 1 98.44 86 LEU A CA 1
ATOM 662 C C . LEU A 1 86 ? -8.047 5.246 -4.457 1 98.44 86 LEU A C 1
ATOM 664 O O . LEU A 1 86 ? -8.328 4.105 -4.828 1 98.44 86 LEU A O 1
ATOM 668 N N . VAL A 1 87 ? -8.469 6.344 -5.102 1 98.62 87 VAL A N 1
ATOM 669 C CA . VAL A 1 87 ? -9.141 6.16 -6.387 1 98.62 87 VAL A CA 1
ATOM 670 C C . VAL A 1 87 ? -8.234 5.383 -7.336 1 98.62 87 VAL A C 1
ATOM 672 O O . VAL A 1 87 ? -8.703 4.531 -8.094 1 98.62 87 VAL A O 1
ATOM 675 N N . TYR A 1 88 ? -6.988 5.699 -7.305 1 98.62 88 TYR A N 1
ATOM 676 C CA . TYR A 1 88 ? -6 5.027 -8.141 1 98.62 88 TYR A CA 1
ATOM 677 C C . TYR A 1 88 ? -5.922 3.541 -7.805 1 98.62 88 TYR A C 1
ATOM 679 O O . TYR A 1 88 ? -5.941 2.693 -8.695 1 98.62 88 TYR A O 1
ATOM 687 N N . VAL A 1 89 ? -5.848 3.178 -6.551 1 98.44 89 VAL A N 1
ATOM 688 C CA . VAL A 1 89 ? -5.785 1.794 -6.094 1 98.44 89 VAL A CA 1
ATOM 689 C C . VAL A 1 89 ? -7.043 1.049 -6.527 1 98.44 89 VAL A C 1
ATOM 691 O O . VAL A 1 89 ? -6.965 -0.058 -7.066 1 98.44 89 VAL A O 1
ATOM 694 N N . GLY A 1 90 ? -8.18 1.646 -6.297 1 98.62 90 GLY A N 1
ATOM 695 C CA . GLY A 1 90 ? -9.438 1.02 -6.68 1 98.62 90 GLY A CA 1
ATOM 696 C C . GLY A 1 90 ? -9.547 0.76 -8.172 1 98.62 90 GLY A C 1
ATOM 697 O O . GLY A 1 90 ? -10.039 -0.29 -8.586 1 98.62 90 GLY A O 1
ATOM 698 N N . LEU A 1 91 ? -9.125 1.68 -8.977 1 98.62 91 LEU A N 1
ATOM 699 C CA . LEU A 1 91 ? -9.188 1.52 -10.422 1 98.62 91 LEU A CA 1
ATOM 700 C C . LEU A 1 91 ? -8.25 0.418 -10.891 1 98.62 91 LEU A C 1
ATOM 702 O O . LEU A 1 91 ? -8.594 -0.365 -11.781 1 98.62 91 LEU A O 1
ATOM 706 N N . VAL A 1 92 ? -7.062 0.364 -10.336 1 98.56 92 VAL A N 1
ATOM 707 C CA . VAL A 1 92 ? -6.121 -0.695 -10.688 1 98.56 92 VAL A CA 1
ATOM 708 C C . VAL A 1 92 ? -6.691 -2.049 -10.273 1 98.56 92 VAL A C 1
ATOM 710 O O . VAL A 1 92 ? -6.641 -3.014 -11.039 1 98.56 92 VAL A O 1
ATOM 713 N N . ASP A 1 93 ? -7.227 -2.158 -9.008 1 98.5 93 ASP A N 1
ATOM 714 C CA . ASP A 1 93 ? -7.855 -3.395 -8.555 1 98.5 93 ASP A CA 1
ATOM 715 C C . ASP A 1 93 ? -8.969 -3.826 -9.508 1 98.5 93 ASP A C 1
ATOM 717 O O . ASP A 1 93 ? -9.062 -5 -9.875 1 98.5 93 ASP A O 1
ATOM 721 N N . GLY A 1 94 ? -9.812 -2.844 -9.805 1 98.62 94 GLY A N 1
ATOM 722 C CA . GLY A 1 94 ? -10.883 -3.148 -10.742 1 98.62 94 GLY A CA 1
ATOM 723 C C . GLY A 1 94 ? -10.383 -3.654 -12.078 1 98.62 94 GLY A C 1
ATOM 724 O O . GLY A 1 94 ? -10.922 -4.617 -12.633 1 98.62 94 GLY A O 1
ATOM 725 N N . TYR A 1 95 ? -9.422 -3.041 -12.617 1 98.38 95 TYR A N 1
ATOM 726 C CA . TYR A 1 95 ? -8.852 -3.416 -13.906 1 98.38 95 TYR A CA 1
ATOM 727 C C . TYR A 1 95 ? -8.32 -4.844 -13.875 1 98.38 95 TYR A C 1
ATOM 729 O O . TYR A 1 95 ? -8.617 -5.641 -14.773 1 98.38 95 TYR A O 1
ATOM 737 N N . VAL A 1 96 ? -7.547 -5.188 -12.867 1 98.12 96 VAL A N 1
ATOM 738 C CA . VAL A 1 96 ? -6.949 -6.516 -12.773 1 98.12 96 VAL A CA 1
ATOM 739 C C . VAL A 1 96 ? -8.047 -7.562 -12.602 1 98.12 96 VAL A C 1
ATOM 741 O O . VAL A 1 96 ? -8.016 -8.617 -13.234 1 98.12 96 VAL A O 1
ATOM 744 N N . CYS A 1 97 ? -8.992 -7.273 -11.75 1 98.25 97 CYS A N 1
ATOM 745 C CA . CYS A 1 97 ? -10.094 -8.211 -11.555 1 98.25 97 CYS A CA 1
ATOM 746 C C . CYS A 1 97 ? -10.859 -8.43 -12.852 1 98.25 97 CYS A C 1
ATOM 748 O O . CYS A 1 97 ? -11.266 -9.555 -13.148 1 98.25 97 CYS A O 1
ATOM 750 N N . TRP A 1 98 ? -11.094 -7.359 -13.609 1 98.31 98 TRP A N 1
ATOM 751 C CA . TRP A 1 98 ? -11.758 -7.473 -14.906 1 98.31 98 TRP A CA 1
ATOM 752 C C . TRP A 1 98 ? -10.969 -8.375 -15.844 1 98.31 98 TRP A C 1
ATOM 754 O O . TRP A 1 98 ? -11.539 -9.25 -16.5 1 98.31 98 TRP A O 1
ATOM 764 N N . ARG A 1 99 ? -9.719 -8.211 -15.906 1 97.38 99 ARG A N 1
ATOM 765 C CA . ARG A 1 99 ? -8.852 -9 -16.781 1 97.38 99 ARG A CA 1
ATOM 766 C C . ARG A 1 99 ? -8.875 -10.469 -16.375 1 97.38 99 ARG A C 1
ATOM 768 O O . ARG A 1 99 ? -8.656 -11.352 -17.219 1 97.38 99 ARG A O 1
ATOM 775 N N . GLU A 1 100 ? -9.148 -10.727 -15.117 1 97.81 100 GLU A N 1
ATOM 776 C CA . GLU A 1 100 ? -9.156 -12.102 -14.625 1 97.81 100 GLU A CA 1
ATOM 777 C C . GLU A 1 100 ? -10.562 -12.695 -14.672 1 97.81 100 GLU A C 1
ATOM 779 O O . GLU A 1 100 ? -10.797 -13.781 -14.148 1 97.81 100 GLU A O 1
ATOM 784 N N . GLY A 1 101 ? -11.445 -11.953 -15.172 1 97.5 101 GLY A N 1
ATOM 785 C CA . GLY A 1 101 ? -12.766 -12.5 -15.469 1 97.5 101 GLY A CA 1
ATOM 786 C C . GLY A 1 101 ? -13.75 -12.32 -14.328 1 97.5 101 GLY A C 1
ATOM 787 O O . GLY A 1 101 ? -14.797 -12.969 -14.297 1 97.5 101 GLY A O 1
ATOM 788 N N . GLU A 1 102 ? -13.422 -11.508 -13.391 1 98.12 102 GLU A N 1
ATOM 789 C CA . GLU A 1 102 ? -14.289 -11.281 -12.242 1 98.12 102 GLU A CA 1
ATOM 790 C C . GLU A 1 102 ? -14.945 -9.898 -12.312 1 98.12 102 GLU A C 1
ATOM 792 O O . GLU A 1 102 ? -14.578 -8.992 -11.562 1 98.12 102 GLU A O 1
ATOM 797 N N . MET A 1 103 ? -16.016 -9.766 -13.07 1 97.69 103 MET A N 1
ATOM 798 C CA . MET A 1 103 ? -16.641 -8.484 -13.383 1 97.69 103 MET A CA 1
ATOM 799 C C . MET A 1 103 ? -17.297 -7.879 -12.148 1 97.69 103 MET A C 1
ATOM 801 O O . MET A 1 103 ? -17.219 -6.668 -11.93 1 97.69 103 MET A O 1
ATOM 805 N N . GLY A 1 104 ? -17.953 -8.703 -11.367 1 97.94 104 GLY A N 1
ATOM 806 C CA . GLY A 1 104 ? -18.562 -8.188 -10.148 1 97.94 104 GLY A CA 1
ATOM 807 C C . GLY A 1 104 ? -17.562 -7.527 -9.219 1 97.94 104 GLY A C 1
ATOM 808 O O . GLY A 1 104 ? -17.766 -6.398 -8.773 1 97.94 104 GLY A O 1
ATOM 809 N N . SER A 1 105 ? -16.516 -8.234 -9 1 97.88 105 SER A N 1
ATOM 810 C CA . SER A 1 105 ? -15.453 -7.688 -8.164 1 97.88 105 SER A CA 1
ATOM 811 C C . SER A 1 105 ? -14.82 -6.453 -8.805 1 97.88 105 SER A C 1
ATOM 813 O O . SER A 1 105 ? -14.469 -5.5 -8.102 1 97.88 105 SER A O 1
ATOM 815 N N . ALA A 1 106 ? -14.641 -6.504 -10.055 1 98.5 106 ALA A N 1
ATOM 816 C CA . ALA A 1 106 ? -14.047 -5.379 -10.781 1 98.5 106 ALA A CA 1
ATOM 817 C C . ALA A 1 106 ? -14.867 -4.109 -10.57 1 98.5 106 ALA A C 1
ATOM 819 O O . ALA A 1 106 ? -14.328 -3.059 -10.227 1 98.5 106 ALA A O 1
ATOM 820 N N . VAL A 1 107 ? -16.172 -4.223 -10.75 1 98.38 107 VAL A N 1
ATOM 821 C CA . VAL A 1 107 ? -17.062 -3.08 -10.625 1 98.38 107 VAL A CA 1
ATOM 822 C C . VAL A 1 107 ? -17.078 -2.596 -9.18 1 98.38 107 VAL A C 1
ATOM 824 O O . VAL A 1 107 ? -17.047 -1.391 -8.922 1 98.38 107 VAL A O 1
ATOM 827 N N . PHE A 1 108 ? -17.141 -3.477 -8.281 1 98 108 PHE A N 1
ATOM 828 C CA . PHE A 1 108 ? -17.172 -3.125 -6.867 1 98 108 PHE A CA 1
ATOM 829 C C . PHE A 1 108 ? -15.914 -2.359 -6.477 1 98 108 PHE A C 1
ATOM 831 O O . PHE A 1 108 ? -15.992 -1.304 -5.848 1 98 108 PHE A O 1
ATOM 838 N N . ARG A 1 109 ? -14.766 -2.83 -6.855 1 98.12 109 ARG A N 1
ATOM 839 C CA . ARG A 1 109 ? -13.492 -2.234 -6.469 1 98.12 109 ARG A CA 1
ATOM 840 C C . ARG A 1 109 ? -13.297 -0.875 -7.137 1 98.12 109 ARG A C 1
ATOM 842 O O . ARG A 1 109 ? -12.875 0.086 -6.488 1 98.12 109 ARG A O 1
ATOM 849 N N . ALA A 1 110 ? -13.648 -0.82 -8.344 1 98.56 110 ALA A N 1
ATOM 850 C CA . ALA A 1 110 ? -13.523 0.452 -9.055 1 98.56 110 ALA A CA 1
ATOM 851 C C . ALA A 1 110 ? -14.477 1.494 -8.477 1 98.56 110 ALA A C 1
ATOM 853 O O . ALA A 1 110 ? -14.086 2.637 -8.234 1 98.56 110 ALA A O 1
ATOM 854 N N . THR A 1 111 ? -15.711 1.07 -8.211 1 98.62 111 THR A N 1
ATOM 855 C CA . THR A 1 111 ? -16.703 1.993 -7.684 1 98.62 111 THR A CA 1
ATOM 856 C C . THR A 1 111 ? -16.344 2.441 -6.273 1 98.62 111 THR A C 1
ATOM 858 O O . THR A 1 111 ? -16.469 3.619 -5.938 1 98.62 111 THR A O 1
ATOM 861 N N . SER A 1 112 ? -15.938 1.514 -5.492 1 98.06 112 SER A N 1
ATOM 862 C CA . SER A 1 112 ? -15.516 1.868 -4.137 1 98.06 112 SER A CA 1
ATOM 863 C C . SER A 1 112 ? -14.352 2.846 -4.16 1 98.06 112 SER A C 1
ATOM 865 O O . SER A 1 112 ? -14.336 3.822 -3.406 1 98.06 112 SER A O 1
ATOM 867 N N . GLY 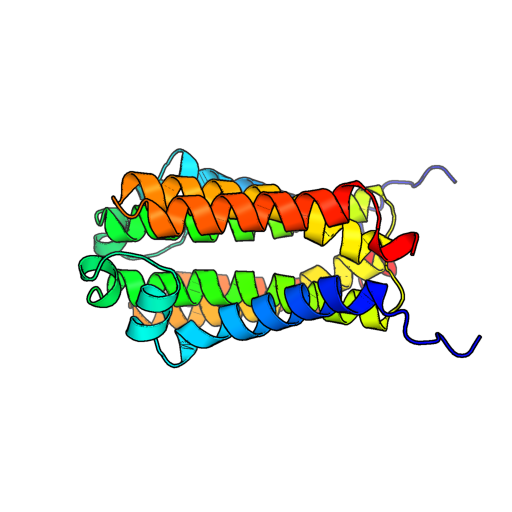A 1 113 ? -13.352 2.58 -5.047 1 98.5 113 GLY A N 1
ATOM 868 C CA . GLY A 1 113 ? -12.242 3.51 -5.195 1 98.5 113 GLY A CA 1
ATOM 869 C C . GLY A 1 113 ? -12.688 4.91 -5.578 1 98.5 113 GLY A C 1
ATOM 870 O O . GLY A 1 113 ? -12.195 5.895 -5.027 1 98.5 113 GLY A O 1
ATOM 871 N N . VAL A 1 114 ? -13.609 5.004 -6.473 1 98.62 114 VAL A N 1
ATOM 872 C CA . VAL A 1 114 ? -14.094 6.289 -6.957 1 98.62 114 VAL A CA 1
ATOM 873 C C . VAL A 1 114 ? -14.844 7.012 -5.836 1 98.62 114 VAL A C 1
ATOM 875 O O . VAL A 1 114 ? -14.648 8.211 -5.625 1 98.62 114 VAL A O 1
ATOM 878 N N . VAL A 1 115 ? -15.664 6.348 -5.102 1 98.56 115 VAL A N 1
ATOM 879 C CA . VAL A 1 115 ? -16.453 6.953 -4.031 1 98.56 115 VAL A CA 1
ATOM 880 C C . VAL A 1 115 ? -15.523 7.461 -2.93 1 98.56 115 VAL A C 1
ATOM 882 O O . VAL A 1 115 ? -15.633 8.609 -2.494 1 98.56 115 VAL A O 1
ATOM 885 N N . ILE A 1 116 ? -14.594 6.617 -2.508 1 98.5 116 ILE A N 1
ATOM 886 C CA . ILE A 1 116 ? -13.633 6.992 -1.475 1 98.5 116 ILE A CA 1
ATOM 887 C C . ILE A 1 116 ? -12.773 8.148 -1.967 1 98.5 116 ILE A C 1
ATOM 889 O O . ILE A 1 116 ? -12.578 9.133 -1.252 1 98.5 116 ILE A O 1
ATOM 893 N N . GLY A 1 117 ? -12.273 7.965 -3.18 1 98.62 117 GLY A N 1
ATOM 894 C CA . GLY A 1 117 ? -11.414 8.992 -3.752 1 98.62 117 GLY A CA 1
ATOM 895 C C . GLY A 1 117 ? -12.109 10.336 -3.902 1 98.62 117 GLY A C 1
ATOM 896 O O . GLY A 1 117 ? -11.508 11.383 -3.654 1 98.62 117 GLY A O 1
ATOM 897 N N . THR A 1 118 ? -13.32 10.328 -4.316 1 98.25 118 THR A N 1
ATOM 898 C CA . THR A 1 118 ? -14.086 11.555 -4.469 1 98.25 118 THR A CA 1
ATOM 899 C C . THR A 1 118 ? -14.305 12.227 -3.117 1 98.25 118 THR A C 1
ATOM 901 O O . THR A 1 118 ? -14.227 13.453 -3.004 1 98.25 118 THR A O 1
ATOM 904 N N . TRP A 1 119 ? -14.625 11.422 -2.115 1 97.56 119 TRP A N 1
ATOM 905 C CA . TRP A 1 119 ? -14.742 11.945 -0.758 1 97.56 119 TRP A CA 1
ATOM 906 C C . TRP A 1 119 ? -13.484 12.719 -0.365 1 97.56 119 TRP A C 1
ATOM 908 O O . TRP A 1 119 ? -13.578 13.844 0.141 1 97.56 119 TRP A O 1
ATOM 918 N N . GLY A 1 120 ? -12.312 12.109 -0.583 1 97.94 120 GLY A N 1
ATOM 919 C CA . GLY A 1 120 ? -11.047 12.758 -0.264 1 97.94 120 GLY A CA 1
ATOM 920 C C . GLY A 1 120 ? -10.773 13.977 -1.119 1 97.94 120 GLY A C 1
ATOM 921 O O . GLY A 1 120 ? -10.375 15.023 -0.604 1 97.94 120 GLY A O 1
ATOM 922 N N . ALA A 1 121 ? -11.016 13.898 -2.369 1 97.94 121 ALA A N 1
ATOM 923 C CA . ALA A 1 121 ? -10.734 14.984 -3.311 1 97.94 121 ALA A CA 1
ATOM 924 C C . ALA A 1 121 ? -11.57 16.219 -3 1 97.94 121 ALA A C 1
ATOM 926 O O . ALA A 1 121 ? -11.117 17.344 -3.193 1 97.94 121 ALA A O 1
ATOM 927 N N . LEU A 1 122 ? -12.711 16.047 -2.475 1 96.88 122 LEU A N 1
ATOM 928 C CA . LEU A 1 122 ? -13.594 17.156 -2.137 1 96.88 122 LEU A CA 1
ATOM 929 C C . LEU A 1 122 ? -13.305 17.688 -0.734 1 96.88 122 LEU A C 1
ATOM 931 O O . LEU A 1 122 ? -13.906 18.656 -0.293 1 96.88 122 LEU A O 1
ATOM 935 N N . GLY A 1 123 ? -12.383 17.031 -0.079 1 96.38 123 GLY A N 1
ATOM 936 C CA . GLY A 1 123 ? -11.984 17.469 1.249 1 96.38 123 GLY A CA 1
ATOM 937 C C . GLY A 1 123 ? -13.094 17.344 2.275 1 96.38 123 GLY A C 1
ATOM 938 O O . GLY A 1 123 ? -13.234 18.203 3.148 1 96.38 123 GLY A O 1
ATOM 939 N N . LEU A 1 124 ? -13.891 16.312 2.223 1 94.19 124 LEU A N 1
ATOM 940 C CA . LEU A 1 124 ? -15.094 16.25 3.037 1 94.19 124 LEU A CA 1
ATOM 941 C C . LEU A 1 124 ? -14.758 15.898 4.484 1 94.19 124 LEU A C 1
ATOM 943 O O . LEU A 1 124 ? -15.5 16.266 5.402 1 94.19 124 LEU A O 1
ATOM 947 N N . THR A 1 125 ? -13.672 15.273 4.68 1 94.12 125 THR A N 1
ATOM 948 C CA . THR A 1 125 ? -13.266 15 6.051 1 94.12 125 THR A CA 1
ATOM 949 C C . THR A 1 125 ? -12.82 16.281 6.75 1 94.12 125 THR A C 1
ATOM 951 O O . THR A 1 125 ? -13.148 16.5 7.918 1 94.12 125 THR A O 1
ATOM 954 N N . SER A 1 126 ? -12.094 17.094 6.086 1 93.75 126 SER A N 1
ATOM 955 C CA . SER A 1 126 ? -11.539 18.297 6.695 1 93.75 126 SER A CA 1
ATOM 956 C C . SER A 1 126 ? -12.578 19.422 6.734 1 93.75 126 SER A C 1
ATOM 958 O O . SER A 1 126 ? -12.484 20.312 7.566 1 93.75 126 SER A O 1
ATOM 960 N N . ARG A 1 127 ? -13.555 19.344 5.934 1 90.19 127 ARG A N 1
ATOM 961 C CA . ARG A 1 127 ? -14.523 20.422 5.836 1 90.19 127 ARG A CA 1
ATOM 962 C C . ARG A 1 127 ? -15.727 20.172 6.742 1 90.19 127 ARG A C 1
ATOM 964 O O . ARG A 1 127 ? -16.406 21.109 7.16 1 90.19 127 ARG A O 1
ATOM 971 N N . LEU A 1 128 ? -15.977 18.938 6.953 1 78.81 128 LEU A N 1
ATOM 972 C CA . LEU A 1 128 ? -17.188 18.609 7.703 1 78.81 128 LEU A CA 1
ATOM 973 C C . LEU A 1 128 ? -16.875 18.469 9.188 1 78.81 128 LEU A C 1
ATOM 975 O O . LEU A 1 128 ? -15.781 18.062 9.562 1 78.81 128 LEU A O 1
ATOM 979 N N . MET B 1 1 ? 10.461 32.344 4.234 1 34.03 1 MET B N 1
ATOM 980 C CA . MET B 1 1 ? 11.609 31.5 4.562 1 34.03 1 MET B CA 1
ATOM 981 C C . MET B 1 1 ? 11.969 30.594 3.389 1 34.03 1 MET B C 1
ATOM 983 O O . MET B 1 1 ? 11.133 29.844 2.895 1 34.03 1 MET B O 1
ATOM 987 N N . SER B 1 2 ? 12.789 30.922 2.547 1 42.41 2 SER B N 1
ATOM 988 C CA . SER B 1 2 ? 13.258 30.234 1.345 1 42.41 2 SER B CA 1
ATOM 989 C C . SER B 1 2 ? 13.547 28.766 1.619 1 42.41 2 SER B C 1
ATOM 991 O O . SER B 1 2 ? 14.391 28.438 2.457 1 42.41 2 SER B O 1
ATOM 993 N N . ARG B 1 3 ? 12.523 27.797 1.819 1 50.47 3 ARG B N 1
ATOM 994 C CA . ARG B 1 3 ? 12.75 26.484 2.416 1 50.47 3 ARG B CA 1
ATOM 995 C C . ARG B 1 3 ? 14.008 25.828 1.849 1 50.47 3 ARG B C 1
ATOM 997 O O . ARG B 1 3 ? 14.086 25.547 0.65 1 50.47 3 ARG B O 1
ATOM 1004 N N . SER B 1 4 ? 15.273 26.391 2.117 1 58.84 4 SER B N 1
ATOM 1005 C CA . SER B 1 4 ? 16.609 25.906 1.74 1 58.84 4 SER B CA 1
ATOM 1006 C C . SER B 1 4 ? 16.688 24.391 1.764 1 58.84 4 SER B C 1
ATOM 1008 O O . SER B 1 4 ? 16.109 23.75 2.645 1 58.84 4 SER B O 1
ATOM 1010 N N . PHE B 1 5 ? 16.875 23.922 0.657 1 68.12 5 PHE B N 1
ATOM 1011 C CA . PHE B 1 5 ? 17.047 22.469 0.535 1 68.12 5 PHE B CA 1
ATOM 1012 C C . PHE B 1 5 ? 18.047 21.953 1.574 1 68.12 5 PHE B C 1
ATOM 1014 O O . PHE B 1 5 ? 19.125 22.531 1.747 1 68.12 5 PHE B O 1
ATOM 1021 N N . LYS B 1 6 ? 17.609 21.219 2.516 1 76.56 6 LYS B N 1
ATOM 1022 C CA . LYS B 1 6 ? 18.453 20.531 3.508 1 76.56 6 LYS B CA 1
ATOM 1023 C C . LYS B 1 6 ? 18.969 19.203 2.975 1 76.56 6 LYS B C 1
ATOM 1025 O O . LYS B 1 6 ? 18.172 18.328 2.6 1 76.56 6 LYS B O 1
ATOM 1030 N N . PRO B 1 7 ? 20.281 19.125 2.811 1 81.56 7 PRO B N 1
ATOM 1031 C CA . PRO B 1 7 ? 20.844 17.859 2.322 1 81.56 7 PRO B CA 1
ATOM 1032 C C . PRO B 1 7 ? 20.281 16.641 3.031 1 81.56 7 PRO B C 1
ATOM 1034 O O . PRO B 1 7 ? 20.172 15.562 2.432 1 81.56 7 PRO B O 1
ATOM 1037 N N . ALA B 1 8 ? 19.922 16.812 4.254 1 83.31 8 ALA B N 1
ATOM 1038 C CA . ALA B 1 8 ? 19.344 15.695 5.004 1 83.31 8 ALA B CA 1
ATOM 1039 C C . ALA B 1 8 ? 18.031 15.242 4.387 1 83.31 8 ALA B C 1
ATOM 1041 O O . ALA B 1 8 ? 17.594 14.109 4.613 1 83.31 8 ALA B O 1
ATOM 1042 N N . HIS B 1 9 ? 17.5 16.031 3.58 1 90.94 9 HIS B N 1
ATOM 1043 C CA . HIS B 1 9 ? 16.203 15.695 2.98 1 90.94 9 HIS B CA 1
ATOM 1044 C C . HIS B 1 9 ? 16.391 14.859 1.713 1 90.94 9 HIS B C 1
ATOM 1046 O O . HIS B 1 9 ? 15.414 14.391 1.131 1 90.94 9 HIS B O 1
ATOM 1052 N N . LEU B 1 10 ? 17.578 14.633 1.374 1 93.19 10 LEU B N 1
ATOM 1053 C CA . LEU B 1 10 ? 17.859 13.789 0.215 1 93.19 10 LEU B CA 1
ATOM 1054 C C . LEU B 1 10 ? 17.406 12.359 0.463 1 93.19 10 LEU B C 1
ATOM 1056 O O . LEU B 1 10 ? 16.844 11.711 -0.43 1 93.19 10 LEU B O 1
ATOM 1060 N N . PHE B 1 11 ? 17.609 11.852 1.663 1 95.5 11 PHE B N 1
ATOM 1061 C CA . PHE B 1 11 ? 17.281 10.469 1.976 1 95.5 11 PHE B CA 1
ATOM 1062 C C . PHE B 1 11 ? 15.781 10.234 1.894 1 95.5 11 PHE B C 1
ATOM 1064 O O . PHE B 1 11 ? 15.32 9.367 1.146 1 95.5 11 PHE B O 1
ATOM 1071 N N . PRO B 1 12 ? 14.984 10.992 2.559 1 96.69 12 PRO B N 1
ATOM 1072 C CA . PRO B 1 12 ? 13.539 10.766 2.436 1 96.69 12 PRO B CA 1
ATOM 1073 C C . PRO B 1 12 ? 13.031 10.984 1.015 1 96.69 12 PRO B C 1
ATOM 1075 O O . PRO B 1 12 ? 12.102 10.305 0.577 1 96.69 12 PRO B O 1
ATOM 1078 N N . LEU B 1 13 ? 13.602 11.891 0.321 1 96.94 13 LEU B N 1
ATOM 1079 C CA . LEU B 1 13 ? 13.195 12.117 -1.061 1 96.94 13 LEU B CA 1
ATOM 1080 C C . LEU B 1 13 ? 13.539 10.914 -1.934 1 96.94 13 LEU B C 1
ATOM 1082 O O . LEU B 1 13 ? 12.75 10.516 -2.791 1 96.94 13 LEU B O 1
ATOM 1086 N N . PHE B 1 14 ? 14.703 10.406 -1.689 1 97.62 14 PHE B N 1
ATOM 1087 C CA . PHE B 1 14 ? 15.102 9.195 -2.4 1 97.62 14 PHE B CA 1
ATOM 1088 C C . PHE B 1 14 ? 14.133 8.055 -2.121 1 97.62 14 PHE B C 1
ATOM 1090 O O . PHE B 1 14 ? 13.703 7.363 -3.043 1 97.62 14 PHE B O 1
ATOM 1097 N N . VAL B 1 15 ? 13.781 7.82 -0.852 1 97.81 15 VAL B N 1
ATOM 1098 C CA . VAL B 1 15 ? 12.867 6.758 -0.448 1 97.81 15 VAL B CA 1
ATOM 1099 C C . VAL B 1 15 ? 11.516 6.953 -1.139 1 97.81 15 VAL B C 1
ATOM 1101 O O . VAL B 1 15 ? 10.953 6.008 -1.693 1 97.81 15 VAL B O 1
ATOM 1104 N N . ALA B 1 16 ? 11.047 8.172 -1.16 1 98.31 16 ALA B N 1
ATOM 1105 C CA . ALA B 1 16 ? 9.742 8.477 -1.748 1 98.31 16 ALA B CA 1
ATOM 1106 C C . ALA B 1 16 ? 9.742 8.203 -3.25 1 98.31 16 ALA B C 1
ATOM 1108 O O . ALA B 1 16 ? 8.805 7.586 -3.771 1 98.31 16 ALA B O 1
ATOM 1109 N N . VAL B 1 17 ? 10.781 8.602 -3.955 1 98 17 VAL B N 1
ATOM 1110 C CA . VAL B 1 17 ? 10.883 8.414 -5.398 1 98 17 VAL B CA 1
ATOM 1111 C C . VAL B 1 17 ? 11.047 6.926 -5.715 1 98 17 VAL B C 1
ATOM 1113 O O . VAL B 1 17 ? 10.398 6.406 -6.629 1 98 17 VAL B O 1
ATOM 1116 N N . ALA B 1 18 ? 11.883 6.309 -4.945 1 97.19 18 ALA B N 1
ATOM 1117 C CA . ALA B 1 18 ? 12.094 4.879 -5.137 1 97.19 18 ALA B CA 1
ATOM 1118 C C . ALA B 1 18 ? 10.797 4.098 -4.961 1 97.19 18 ALA B C 1
ATOM 1120 O O . ALA B 1 18 ? 10.508 3.168 -5.719 1 97.19 18 ALA B O 1
ATOM 1121 N N . HIS B 1 19 ? 10 4.41 -3.965 1 98.12 19 HIS B N 1
ATOM 1122 C CA . HIS B 1 19 ? 8.734 3.732 -3.734 1 98.12 19 HIS B CA 1
ATOM 1123 C C . HIS B 1 19 ? 7.734 4.035 -4.848 1 98.12 19 HIS B C 1
ATOM 1125 O O . HIS B 1 19 ? 6.973 3.156 -5.262 1 98.12 19 HIS B O 1
ATOM 1131 N N . THR B 1 20 ? 7.73 5.273 -5.309 1 97.88 20 THR B N 1
ATOM 1132 C CA . THR B 1 20 ? 6.828 5.637 -6.395 1 97.88 20 THR B CA 1
ATOM 1133 C C . THR B 1 20 ? 7.184 4.883 -7.672 1 97.88 20 THR B C 1
ATOM 1135 O O . THR B 1 20 ? 6.34 4.195 -8.25 1 97.88 20 THR B O 1
ATOM 1138 N N . ILE B 1 21 ? 8.438 4.949 -8.062 1 96.94 21 ILE B N 1
ATOM 1139 C CA . ILE B 1 21 ? 8.891 4.297 -9.281 1 96.94 21 ILE B CA 1
ATOM 1140 C C . ILE B 1 21 ? 8.812 2.779 -9.117 1 96.94 21 ILE B C 1
ATOM 1142 O O . ILE B 1 21 ? 8.336 2.076 -10.016 1 96.94 21 ILE B O 1
ATOM 1146 N N . GLY B 1 22 ? 9.297 2.287 -7.988 1 94.75 22 GLY B N 1
ATOM 1147 C CA . GLY B 1 22 ? 9.227 0.859 -7.719 1 94.75 22 GLY B CA 1
ATOM 1148 C C . GLY B 1 22 ? 7.82 0.302 -7.801 1 94.75 22 GLY B C 1
ATOM 1149 O O . GLY B 1 22 ? 7.617 -0.83 -8.242 1 94.75 22 GLY B O 1
ATOM 1150 N N . GLY B 1 23 ? 6.836 1.072 -7.375 1 96.19 23 GLY B N 1
ATOM 1151 C CA . GLY B 1 23 ? 5.445 0.659 -7.43 1 96.19 23 GLY B CA 1
ATOM 1152 C C . GLY B 1 23 ? 4.875 0.665 -8.836 1 96.19 23 GLY B C 1
ATOM 1153 O O . GLY B 1 23 ? 3.912 -0.045 -9.125 1 96.19 23 GLY B O 1
ATOM 1154 N N . ILE B 1 24 ? 5.465 1.368 -9.727 1 96.38 24 ILE B N 1
ATOM 1155 C CA . ILE B 1 24 ? 4.926 1.533 -11.078 1 96.38 24 ILE B CA 1
ATOM 1156 C C . ILE B 1 24 ? 5.555 0.508 -12.016 1 96.38 24 ILE B C 1
ATOM 1158 O O . ILE B 1 24 ? 4.938 0.09 -12.992 1 96.38 24 ILE B O 1
ATOM 1162 N N . VAL B 1 25 ? 6.656 0.029 -11.719 1 95.31 25 VAL B N 1
ATOM 1163 C CA . VAL B 1 25 ? 7.445 -0.855 -12.57 1 95.31 25 VAL B CA 1
ATOM 1164 C C . VAL B 1 25 ? 6.633 -2.1 -12.922 1 95.31 25 VAL B C 1
ATOM 1166 O O . VAL B 1 25 ? 6.578 -2.51 -14.078 1 95.31 25 VAL B O 1
ATOM 1169 N N . PRO B 1 26 ? 5.938 -2.709 -12.008 1 93.94 26 PRO B N 1
ATOM 1170 C CA . PRO B 1 26 ? 5.207 -3.939 -12.328 1 93.94 26 PRO B CA 1
ATOM 1171 C C . PRO B 1 26 ? 4.117 -3.727 -13.375 1 93.94 26 PRO B C 1
ATOM 1173 O O . PRO B 1 26 ? 3.631 -4.691 -13.969 1 93.94 26 PRO B O 1
ATOM 1176 N N . PHE B 1 27 ? 3.686 -2.545 -13.609 1 95 27 PHE B N 1
ATOM 1177 C CA . PHE B 1 27 ? 2.67 -2.262 -14.617 1 95 27 PHE B CA 1
ATOM 1178 C C . P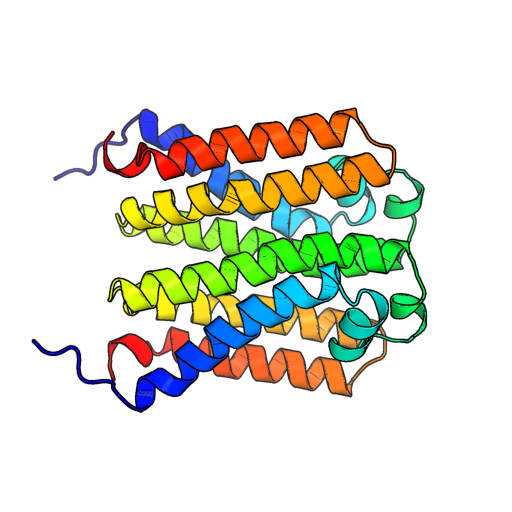HE B 1 27 ? 3.229 -2.453 -16.016 1 95 27 PHE B C 1
ATOM 1180 O O . PHE B 1 27 ? 2.49 -2.785 -16.953 1 95 27 PHE B O 1
ATOM 1187 N N . PHE B 1 28 ? 4.566 -2.34 -16.141 1 95.81 28 PHE B N 1
ATOM 1188 C CA . PHE B 1 28 ? 5.152 -2.307 -17.469 1 95.81 28 PHE B CA 1
ATOM 1189 C C . PHE B 1 28 ? 6.156 -3.438 -17.656 1 95.81 28 PHE B C 1
ATOM 1191 O O . PHE B 1 28 ? 6.371 -3.916 -18.766 1 95.81 28 PHE B O 1
ATOM 1198 N N . ALA B 1 29 ? 6.785 -3.775 -16.672 1 96.25 29 ALA B N 1
ATOM 1199 C CA . ALA B 1 29 ? 7.781 -4.84 -16.672 1 96.25 29 ALA B CA 1
ATOM 1200 C C . ALA B 1 29 ? 7.441 -5.906 -15.625 1 96.25 29 ALA B C 1
ATOM 1202 O O . ALA B 1 29 ? 8.148 -6.059 -14.625 1 96.25 29 ALA B O 1
ATOM 1203 N N . LYS B 1 30 ? 6.508 -6.68 -15.977 1 94.5 30 LYS B N 1
ATOM 1204 C CA . LYS B 1 30 ? 5.867 -7.578 -15.016 1 94.5 30 LYS B CA 1
ATOM 1205 C C . LYS B 1 30 ? 6.871 -8.586 -14.453 1 94.5 30 LYS B C 1
ATOM 1207 O O . LYS B 1 30 ? 7.082 -8.641 -13.242 1 94.5 30 LYS B O 1
ATOM 1212 N N . ASP B 1 31 ? 7.566 -9.352 -15.359 1 96.12 31 ASP B N 1
ATOM 1213 C CA . ASP B 1 31 ? 8.508 -10.367 -14.898 1 96.12 31 ASP B CA 1
ATOM 1214 C C . ASP B 1 31 ? 9.773 -9.727 -14.328 1 96.12 31 ASP B C 1
ATOM 1216 O O . ASP B 1 31 ? 10.25 -10.125 -13.273 1 96.12 31 ASP B O 1
ATOM 1220 N N . ALA B 1 32 ? 10.195 -8.672 -14.969 1 94.81 32 ALA B N 1
ATOM 1221 C CA . ALA B 1 32 ? 11.414 -8.008 -14.531 1 94.81 32 ALA B CA 1
ATOM 1222 C C . ALA B 1 32 ? 11.227 -7.359 -13.164 1 94.81 32 ALA B C 1
ATOM 1224 O O . ALA B 1 32 ? 12.156 -7.332 -12.352 1 94.81 32 ALA B O 1
ATOM 1225 N N . GLY B 1 33 ? 10.102 -6.82 -12.961 1 95.25 33 GLY B N 1
ATOM 1226 C CA . GLY B 1 33 ? 9.797 -6.242 -11.656 1 95.25 33 GLY B CA 1
ATOM 1227 C C . GLY B 1 33 ? 9.844 -7.254 -10.531 1 95.25 33 GLY B C 1
ATOM 1228 O O . GLY B 1 33 ? 10.359 -6.965 -9.453 1 95.25 33 GLY B O 1
ATOM 1229 N N . ILE B 1 34 ? 9.344 -8.398 -10.797 1 97.44 34 ILE B N 1
ATOM 1230 C CA . ILE B 1 34 ? 9.328 -9.469 -9.797 1 97.44 34 ILE B CA 1
ATOM 1231 C C . ILE B 1 34 ? 10.75 -9.961 -9.539 1 97.44 34 ILE B C 1
ATOM 1233 O O . ILE B 1 34 ? 11.141 -10.195 -8.398 1 97.44 34 ILE B O 1
ATOM 1237 N N . ARG B 1 35 ? 11.555 -10.023 -10.617 1 96.06 35 ARG B N 1
ATOM 1238 C CA . ARG B 1 35 ? 12.953 -10.406 -10.477 1 96.06 35 ARG B CA 1
ATOM 1239 C C . ARG B 1 35 ? 13.734 -9.367 -9.68 1 96.06 35 ARG B C 1
ATOM 1241 O O . ARG B 1 35 ? 14.539 -9.719 -8.812 1 96.06 35 ARG B O 1
ATOM 1248 N N . SER B 1 36 ? 13.445 -8.164 -9.969 1 92.94 36 SER B N 1
ATOM 1249 C CA . SER B 1 36 ? 14.117 -7.086 -9.258 1 92.94 36 SER B CA 1
ATOM 1250 C C . SER B 1 36 ? 13.734 -7.07 -7.785 1 92.94 36 SER B C 1
ATOM 1252 O O . SER B 1 36 ? 14.523 -6.652 -6.938 1 92.94 36 SER B O 1
ATOM 1254 N N . PHE B 1 37 ? 12.547 -7.438 -7.488 1 96.19 37 PHE B N 1
ATOM 1255 C CA . PHE B 1 37 ? 12.094 -7.559 -6.109 1 96.19 37 PHE B CA 1
ATOM 1256 C C . PHE B 1 37 ? 12.883 -8.633 -5.371 1 96.19 37 PHE B C 1
ATOM 1258 O O . PHE B 1 37 ? 13.008 -8.586 -4.145 1 96.19 37 PHE B O 1
ATOM 1265 N N . GLY B 1 38 ? 13.414 -9.602 -6.137 1 96.31 38 GLY B N 1
ATOM 1266 C CA . GLY B 1 38 ? 14.273 -10.617 -5.559 1 96.31 38 GLY B CA 1
ATOM 1267 C C . GLY B 1 38 ? 13.555 -11.93 -5.309 1 96.31 38 GLY B C 1
ATOM 1268 O O . GLY B 1 38 ? 13.969 -12.727 -4.461 1 96.31 38 GLY B O 1
ATOM 1269 N N . LEU B 1 39 ? 12.492 -12.219 -6.027 1 97.69 39 LEU B N 1
ATOM 1270 C CA . LEU B 1 39 ? 11.773 -13.477 -5.883 1 97.69 39 LEU B CA 1
ATOM 1271 C C . LEU B 1 39 ? 12.258 -14.5 -6.898 1 97.69 39 LEU B C 1
ATOM 1273 O O . LEU B 1 39 ? 12.867 -14.141 -7.91 1 97.69 39 LEU B O 1
ATOM 1277 N N . PRO B 1 40 ? 12.055 -15.75 -6.57 1 97.69 40 PRO B N 1
ATOM 1278 C CA . PRO B 1 40 ? 12.539 -16.781 -7.496 1 97.69 40 PRO B CA 1
ATOM 1279 C C . PRO B 1 40 ? 11.859 -16.719 -8.859 1 97.69 40 PRO B C 1
ATOM 1281 O O . PRO B 1 40 ? 10.797 -16.094 -8.992 1 97.69 40 PRO B O 1
ATOM 1284 N N . GLU B 1 41 ? 12.461 -17.375 -9.836 1 97.62 41 GLU B N 1
ATOM 1285 C CA . GLU B 1 41 ? 12.008 -17.359 -11.219 1 97.62 41 GLU B CA 1
ATOM 1286 C C . GLU B 1 41 ? 10.578 -17.891 -11.344 1 97.62 41 GLU B C 1
ATOM 1288 O O . GLU B 1 41 ? 9.812 -17.438 -12.195 1 97.62 41 GLU B O 1
ATOM 1293 N N . ARG B 1 42 ? 10.164 -18.812 -10.5 1 97.56 42 ARG B N 1
ATOM 1294 C CA . ARG B 1 42 ? 8.82 -19.375 -10.57 1 97.56 42 ARG B CA 1
ATOM 1295 C C . ARG B 1 42 ? 7.758 -18.312 -10.336 1 97.56 42 ARG B C 1
ATOM 1297 O O . ARG B 1 42 ? 6.645 -18.406 -10.844 1 97.56 42 ARG B O 1
ATOM 1304 N N . PHE B 1 43 ? 8.125 -17.312 -9.555 1 97.94 43 PHE B N 1
ATOM 1305 C CA . PHE B 1 43 ? 7.227 -16.172 -9.398 1 97.94 43 PHE B CA 1
ATOM 1306 C C . PHE B 1 43 ? 7.203 -15.32 -10.664 1 97.94 43 PHE B C 1
ATOM 1308 O O . PHE B 1 43 ? 6.129 -14.961 -11.156 1 97.94 43 PHE B O 1
ATOM 1315 N N . ALA B 1 44 ? 8.383 -15.031 -11.133 1 97.81 44 ALA B N 1
ATOM 1316 C CA . ALA B 1 44 ? 8.5 -14.133 -12.281 1 97.81 44 ALA B CA 1
ATOM 1317 C C . ALA B 1 44 ? 7.773 -14.703 -13.5 1 97.81 44 ALA B C 1
ATOM 1319 O O . ALA B 1 44 ? 7.195 -13.953 -14.289 1 97.81 44 ALA B O 1
ATOM 1320 N N . GLU B 1 45 ? 7.746 -15.969 -13.625 1 97.75 45 GLU B N 1
ATOM 1321 C CA . GLU B 1 45 ? 7.156 -16.609 -14.789 1 97.75 45 GLU B CA 1
ATOM 1322 C C . GLU B 1 45 ? 5.66 -16.859 -14.594 1 97.75 45 GLU B C 1
ATOM 1324 O O . GLU B 1 45 ? 4.938 -17.141 -15.547 1 97.75 45 GLU B O 1
ATOM 1329 N N . SER B 1 46 ? 5.195 -16.734 -13.422 1 97.94 46 SER B N 1
ATOM 1330 C CA . SER B 1 46 ? 3.797 -16.984 -13.086 1 97.94 46 SER B CA 1
ATOM 1331 C C . SER B 1 46 ? 2.922 -15.781 -13.43 1 97.94 46 SER B C 1
ATOM 1333 O O . SER B 1 46 ? 3.111 -14.688 -12.891 1 97.94 46 SER B O 1
ATOM 1335 N N . THR B 1 47 ? 1.955 -16.016 -14.25 1 97 47 THR B N 1
ATOM 1336 C CA . THR B 1 47 ? 1.028 -14.945 -14.594 1 97 47 THR B CA 1
ATOM 1337 C C . THR B 1 47 ? 0.205 -14.531 -13.375 1 97 47 THR B C 1
ATOM 1339 O O . THR B 1 47 ? -0.214 -13.375 -13.266 1 97 47 THR B O 1
ATOM 1342 N N . ILE B 1 48 ? 0.011 -15.43 -12.5 1 97.94 48 ILE B N 1
ATOM 1343 C CA . ILE B 1 48 ? -0.693 -15.148 -11.258 1 97.94 48 ILE B CA 1
ATOM 1344 C C . ILE B 1 48 ? 0.115 -14.164 -10.414 1 97.94 48 ILE B C 1
ATOM 1346 O O . ILE B 1 48 ? -0.422 -13.164 -9.938 1 97.94 48 ILE B O 1
ATOM 1350 N N . ALA B 1 49 ? 1.384 -14.453 -10.32 1 98.25 49 ALA B N 1
ATOM 1351 C CA . ALA B 1 49 ? 2.25 -13.547 -9.57 1 98.25 49 ALA B CA 1
ATOM 1352 C C . ALA B 1 49 ? 2.314 -12.172 -10.234 1 98.25 49 ALA B C 1
ATOM 1354 O O . ALA B 1 49 ? 2.309 -11.148 -9.547 1 98.25 49 ALA B O 1
ATOM 1355 N N . GLN B 1 50 ? 2.342 -12.227 -11.461 1 98.25 50 GLN B N 1
ATOM 1356 C CA . GLN B 1 50 ? 2.426 -10.969 -12.203 1 98.25 50 GLN B CA 1
ATOM 1357 C C . GLN B 1 50 ? 1.186 -10.109 -11.977 1 98.25 50 GLN B C 1
ATOM 1359 O O . GLN B 1 50 ? 1.289 -8.898 -11.789 1 98.25 50 GLN B O 1
ATOM 1364 N N . ALA B 1 51 ? 0.039 -10.68 -11.984 1 98.06 51 ALA B N 1
ATOM 1365 C CA . ALA B 1 51 ? -1.19 -9.945 -11.688 1 98.06 51 ALA B CA 1
ATOM 1366 C C . ALA B 1 51 ? -1.186 -9.43 -10.258 1 98.06 51 ALA B C 1
ATOM 1368 O O . ALA B 1 51 ? -1.568 -8.281 -10 1 98.06 51 ALA B O 1
ATOM 1369 N N . CYS B 1 52 ? -0.714 -10.203 -9.344 1 98.12 52 CYS B N 1
ATOM 1370 C CA . CYS B 1 52 ? -0.681 -9.82 -7.938 1 98.12 52 CYS B CA 1
ATOM 1371 C C . CYS B 1 52 ? 0.271 -8.656 -7.711 1 98.12 52 CYS B C 1
ATOM 1373 O O . CYS B 1 52 ? 0.006 -7.785 -6.883 1 98.12 52 CYS B O 1
ATOM 1375 N N . PHE B 1 53 ? 1.314 -8.602 -8.453 1 98.12 53 PHE B N 1
ATOM 1376 C CA . PHE B 1 53 ? 2.307 -7.555 -8.266 1 98.12 53 PHE B CA 1
ATOM 1377 C C . PHE B 1 53 ? 1.8 -6.227 -8.82 1 98.12 53 PHE B C 1
ATOM 1379 O O . PHE B 1 53 ? 2.295 -5.16 -8.445 1 98.12 53 PHE B O 1
ATOM 1386 N N . VAL B 1 54 ? 0.876 -6.297 -9.703 1 98.06 54 VAL B N 1
ATOM 1387 C CA . VAL B 1 54 ? 0.228 -5.062 -10.141 1 98.06 54 VAL B CA 1
ATOM 1388 C C . VAL B 1 54 ? -0.587 -4.477 -8.984 1 98.06 54 VAL B C 1
ATOM 1390 O O . VAL B 1 54 ? -0.558 -3.268 -8.75 1 98.06 54 VAL B O 1
ATOM 1393 N N . PHE B 1 55 ? -1.3 -5.352 -8.195 1 97.94 55 PHE B N 1
ATOM 1394 C CA . PHE B 1 55 ? -1.985 -4.898 -6.988 1 97.94 55 PHE B CA 1
ATOM 1395 C C . PHE B 1 55 ? -1.004 -4.254 -6.02 1 97.94 55 PHE B C 1
ATOM 1397 O O . PHE B 1 55 ? -1.234 -3.141 -5.543 1 97.94 55 PHE B O 1
ATOM 1404 N N . ASP B 1 56 ? 0.014 -4.973 -5.762 1 97.75 56 ASP B N 1
ATOM 1405 C CA . ASP B 1 56 ? 1.04 -4.547 -4.816 1 97.75 56 ASP B CA 1
ATOM 1406 C C . ASP B 1 56 ? 1.67 -3.225 -5.246 1 97.75 56 ASP B C 1
ATOM 1408 O O . ASP B 1 56 ? 1.9 -2.344 -4.414 1 97.75 56 ASP B O 1
ATOM 1412 N N . GLY B 1 57 ? 1.955 -3.168 -6.555 1 97.69 57 GLY B N 1
ATOM 1413 C CA . GLY B 1 57 ? 2.582 -1.975 -7.098 1 97.69 57 GLY B CA 1
ATOM 1414 C C . GLY B 1 57 ? 1.735 -0.727 -6.934 1 97.69 57 GLY B C 1
ATOM 1415 O O . GLY B 1 57 ? 2.262 0.356 -6.672 1 97.69 57 GLY B O 1
ATOM 1416 N N . ALA B 1 58 ? 0.457 -0.835 -7.109 1 98.25 58 ALA B N 1
ATOM 1417 C CA . ALA B 1 58 ? -0.444 0.3 -6.93 1 98.25 58 ALA B CA 1
ATOM 1418 C C . ALA B 1 58 ? -0.361 0.845 -5.508 1 98.25 58 ALA B C 1
ATOM 1420 O O . ALA B 1 58 ? -0.222 2.055 -5.305 1 98.25 58 ALA B O 1
ATOM 1421 N N . ARG B 1 59 ? -0.425 -0.008 -4.531 1 97.88 59 ARG B N 1
ATOM 1422 C CA . ARG B 1 59 ? -0.368 0.416 -3.137 1 97.88 59 ARG B CA 1
ATOM 1423 C C . ARG B 1 59 ? 0.999 1.001 -2.797 1 97.88 59 ARG B C 1
ATOM 1425 O O . ARG B 1 59 ? 1.091 2.008 -2.09 1 97.88 59 ARG B O 1
ATOM 1432 N N . PHE B 1 60 ? 1.994 0.321 -3.332 1 97.81 60 PHE B N 1
ATOM 1433 C CA . PHE B 1 60 ? 3.357 0.75 -3.045 1 97.81 60 PHE B CA 1
ATOM 1434 C C . PHE B 1 60 ? 3.633 2.119 -3.654 1 97.81 60 PHE B C 1
ATOM 1436 O O . PHE B 1 60 ? 4.27 2.967 -3.027 1 97.81 60 PHE B O 1
ATOM 1443 N N . SER B 1 61 ? 3.172 2.367 -4.832 1 98 61 SER B N 1
ATOM 1444 C CA . SER B 1 61 ? 3.354 3.666 -5.473 1 98 61 SER B CA 1
ATOM 1445 C C . SER B 1 61 ? 2.553 4.75 -4.758 1 98 61 SER B C 1
ATOM 1447 O O . SER B 1 61 ? 2.988 5.902 -4.68 1 98 61 SER B O 1
ATOM 1449 N N . VAL B 1 62 ? 1.397 4.434 -4.262 1 98.56 62 VAL B N 1
ATOM 1450 C CA . VAL B 1 62 ? 0.596 5.391 -3.506 1 98.56 62 VAL B CA 1
ATOM 1451 C C . VAL B 1 62 ? 1.356 5.832 -2.258 1 98.56 62 VAL B C 1
ATOM 1453 O O . VAL B 1 62 ? 1.338 7.008 -1.896 1 98.56 62 VAL B O 1
ATOM 1456 N N . LEU B 1 63 ? 2 4.918 -1.58 1 98.31 63 LEU B N 1
ATOM 1457 C CA . LEU B 1 63 ? 2.811 5.273 -0.42 1 98.31 63 LEU B CA 1
ATOM 1458 C C . LEU B 1 63 ? 3.918 6.246 -0.809 1 98.31 63 LEU B C 1
ATOM 1460 O O . LEU B 1 63 ? 4.176 7.219 -0.094 1 98.31 63 LEU B O 1
ATOM 1464 N N . GLY B 1 64 ? 4.539 5.996 -1.919 1 98.56 64 GLY B N 1
ATOM 1465 C CA . GLY B 1 64 ? 5.555 6.91 -2.42 1 98.56 64 GLY B CA 1
ATOM 1466 C C . GLY B 1 64 ? 4.996 8.273 -2.789 1 98.56 64 GLY B C 1
ATOM 1467 O O . GLY B 1 64 ? 5.566 9.305 -2.426 1 98.56 64 GLY B O 1
ATOM 1468 N N . MET B 1 65 ? 3.916 8.297 -3.463 1 98.56 65 MET B N 1
ATOM 1469 C CA . MET B 1 65 ? 3.277 9.547 -3.871 1 98.56 65 MET B CA 1
ATOM 1470 C C . MET B 1 65 ? 2.865 10.367 -2.654 1 98.56 65 MET B C 1
ATOM 1472 O O . MET B 1 65 ? 3.049 11.586 -2.631 1 98.56 65 MET B O 1
ATOM 1476 N N . LEU B 1 66 ? 2.275 9.625 -1.746 1 98.62 66 LEU B N 1
ATOM 1477 C CA . LEU B 1 66 ? 1.866 10.305 -0.524 1 98.62 66 LEU B CA 1
ATOM 1478 C C . LEU B 1 66 ? 3.062 10.961 0.158 1 98.62 66 LEU B C 1
ATOM 1480 O O . LEU B 1 66 ? 2.971 12.102 0.625 1 98.62 66 LEU B O 1
ATOM 1484 N N . GLN B 1 67 ? 4.211 10.305 0.239 1 98.56 67 GLN B N 1
ATOM 1485 C CA . GLN B 1 67 ? 5.426 10.867 0.815 1 98.56 67 GLN B CA 1
ATOM 1486 C C . GLN B 1 67 ? 5.852 12.133 0.074 1 98.56 67 GLN B C 1
ATOM 1488 O O . GLN B 1 67 ? 6.207 13.133 0.697 1 98.56 67 GLN B O 1
ATOM 1493 N N . LEU B 1 68 ? 5.785 12.047 -1.197 1 98.38 68 LEU B N 1
ATOM 1494 C CA . LEU B 1 68 ? 6.18 13.195 -2.01 1 98.38 68 LEU B CA 1
ATOM 1495 C C . LEU B 1 68 ? 5.234 14.375 -1.786 1 98.38 68 LEU B C 1
ATOM 1497 O O . LEU B 1 68 ? 5.684 15.508 -1.614 1 98.38 68 LEU B O 1
ATOM 1501 N N . ILE B 1 69 ? 3.988 14.148 -1.794 1 98.5 69 ILE B N 1
ATOM 1502 C CA . ILE B 1 69 ? 2.986 15.195 -1.608 1 98.5 69 ILE B CA 1
ATOM 1503 C C . ILE B 1 69 ? 3.178 15.859 -0.246 1 98.5 69 ILE B C 1
ATOM 1505 O O . ILE B 1 69 ? 3.191 17.078 -0.143 1 98.5 69 ILE B O 1
ATOM 1509 N N . MET B 1 70 ? 3.326 15.062 0.759 1 98.25 70 MET B N 1
ATOM 1510 C CA . MET B 1 70 ? 3.49 15.617 2.1 1 98.25 70 MET B CA 1
ATOM 1511 C C . MET B 1 70 ? 4.789 16.406 2.205 1 98.25 70 MET B C 1
ATOM 1513 O O . MET B 1 70 ? 4.84 17.438 2.887 1 98.25 70 MET B O 1
ATOM 1517 N N . TYR B 1 71 ? 5.812 15.922 1.582 1 96.81 71 TYR B N 1
ATOM 1518 C CA . TYR B 1 71 ? 7.078 16.656 1.579 1 96.81 71 TYR B CA 1
ATOM 1519 C C . TYR B 1 71 ? 6.914 18.016 0.931 1 96.81 71 TYR B C 1
ATOM 1521 O O . TYR B 1 71 ? 7.387 19.031 1.465 1 96.81 71 TYR B O 1
ATOM 1529 N N . LEU B 1 72 ? 6.254 18.062 -0.163 1 95.75 72 LEU B N 1
ATOM 1530 C CA . LEU B 1 72 ? 6.066 19.312 -0.898 1 95.75 72 LEU B CA 1
ATOM 1531 C C . LEU B 1 72 ? 5.176 20.281 -0.118 1 95.75 72 LEU B C 1
ATOM 1533 O O . LEU B 1 72 ? 5.328 21.5 -0.226 1 95.75 72 LEU B O 1
ATOM 1537 N N . ARG B 1 73 ? 4.316 19.672 0.7 1 95.94 73 ARG B N 1
ATOM 1538 C CA . ARG B 1 73 ? 3.428 20.484 1.535 1 95.94 73 ARG B CA 1
ATOM 1539 C C . ARG B 1 73 ? 4.156 21 2.768 1 95.94 73 ARG B C 1
ATOM 1541 O O . ARG B 1 73 ? 3.623 21.828 3.506 1 95.94 73 ARG B O 1
ATOM 1548 N N . GLY B 1 74 ? 5.32 20.5 3.041 1 95 74 GLY B N 1
ATOM 1549 C CA . GLY B 1 74 ? 6.082 20.891 4.219 1 95 74 GLY B CA 1
ATOM 1550 C C . GLY B 1 74 ? 5.676 20.125 5.469 1 95 74 GLY B C 1
ATOM 1551 O O . GLY B 1 74 ? 6.059 20.5 6.578 1 95 74 GLY B O 1
ATOM 1552 N N . ASP B 1 75 ? 4.844 19.109 5.297 1 96.69 75 ASP B N 1
ATOM 1553 C CA . ASP B 1 75 ? 4.43 18.281 6.426 1 96.69 75 ASP B CA 1
ATOM 1554 C C . ASP B 1 75 ? 5.449 17.172 6.691 1 96.69 75 ASP B C 1
ATOM 1556 O O . ASP B 1 75 ? 5.137 15.984 6.562 1 96.69 75 ASP B O 1
ATOM 1560 N N . TYR B 1 76 ? 6.57 17.594 7.238 1 96.44 76 TYR B N 1
ATOM 1561 C CA . TYR B 1 76 ? 7.695 16.672 7.371 1 96.44 76 TYR B CA 1
ATOM 1562 C C . TYR B 1 76 ? 7.426 15.641 8.461 1 96.44 76 TYR B C 1
ATOM 1564 O O . TYR B 1 76 ? 7.941 14.523 8.398 1 96.44 76 TYR B O 1
ATOM 1572 N N . VAL B 1 77 ? 6.676 15.992 9.453 1 97.62 77 VAL B N 1
ATOM 1573 C CA . VAL B 1 77 ? 6.324 15.039 10.492 1 97.62 77 VAL B CA 1
ATOM 1574 C C . VAL B 1 77 ? 5.562 13.867 9.883 1 97.62 77 VAL B C 1
ATOM 1576 O O . VAL B 1 77 ? 5.777 12.711 10.266 1 97.62 77 VAL B O 1
ATOM 1579 N N . VAL B 1 78 ? 4.676 14.148 8.93 1 98.31 78 VAL B N 1
ATOM 1580 C CA . VAL B 1 78 ? 3.893 13.102 8.289 1 98.31 78 VAL B CA 1
ATOM 1581 C C . VAL B 1 78 ? 4.812 12.203 7.457 1 98.31 78 VAL B C 1
ATOM 1583 O O . VAL B 1 78 ? 4.641 10.984 7.426 1 98.31 78 VAL B O 1
ATOM 1586 N N . VAL B 1 79 ? 5.785 12.797 6.758 1 98.19 79 VAL B N 1
ATOM 1587 C CA . VAL B 1 79 ? 6.77 12.016 6.016 1 98.19 79 VAL B CA 1
ATOM 1588 C C . VAL B 1 79 ? 7.484 11.055 6.965 1 98.19 79 VAL B C 1
ATOM 1590 O O . VAL B 1 79 ? 7.645 9.875 6.652 1 98.19 79 VAL B O 1
ATOM 1593 N N . ASP B 1 80 ? 7.828 11.523 8.164 1 98.44 80 ASP B N 1
ATOM 1594 C CA . ASP B 1 80 ? 8.492 10.695 9.164 1 98.44 80 ASP B CA 1
ATOM 1595 C C . ASP B 1 80 ? 7.582 9.555 9.625 1 98.44 80 ASP B C 1
ATOM 1597 O O . ASP B 1 80 ? 8.047 8.43 9.836 1 98.44 80 ASP B O 1
ATOM 1601 N N . ILE B 1 81 ? 6.344 9.805 9.742 1 98.81 81 ILE B N 1
ATOM 1602 C CA . ILE B 1 81 ? 5.402 8.781 10.188 1 98.81 81 ILE B CA 1
ATOM 1603 C C . ILE B 1 81 ? 5.277 7.699 9.117 1 98.81 81 ILE B C 1
ATOM 1605 O O . ILE B 1 81 ? 5.301 6.504 9.422 1 98.81 81 ILE B O 1
ATOM 1609 N N . ILE B 1 82 ? 5.145 8.117 7.84 1 98.81 82 ILE B N 1
ATOM 1610 C CA . ILE B 1 82 ? 5.086 7.156 6.746 1 98.81 82 ILE B CA 1
ATOM 1611 C C . ILE B 1 82 ? 6.336 6.277 6.766 1 98.81 82 ILE B C 1
ATOM 1613 O O . ILE B 1 82 ? 6.238 5.051 6.727 1 98.81 82 ILE B O 1
ATOM 1617 N N . MET B 1 83 ? 7.457 6.914 6.855 1 98.62 83 MET B N 1
ATOM 1618 C CA . MET B 1 83 ? 8.719 6.172 6.848 1 98.62 83 MET B CA 1
ATOM 1619 C C . MET B 1 83 ? 8.797 5.223 8.039 1 98.62 83 MET B C 1
ATOM 1621 O O . MET B 1 83 ? 9.281 4.098 7.906 1 98.62 83 MET B O 1
ATOM 1625 N N . ALA B 1 84 ? 8.375 5.605 9.203 1 98.81 84 ALA B N 1
ATOM 1626 C CA . ALA B 1 84 ? 8.383 4.734 10.375 1 98.81 84 ALA B CA 1
ATOM 1627 C C . ALA B 1 84 ? 7.535 3.484 10.133 1 98.81 84 ALA B C 1
ATOM 1629 O O . ALA B 1 84 ? 7.922 2.381 10.523 1 98.81 84 ALA B O 1
ATOM 1630 N N . LEU B 1 85 ? 6.441 3.648 9.453 1 98.75 85 LEU B N 1
ATOM 1631 C CA . LEU B 1 85 ? 5.543 2.527 9.203 1 98.75 85 LEU B CA 1
ATOM 1632 C C . LEU B 1 85 ? 6.141 1.571 8.172 1 98.75 85 LEU B C 1
ATOM 1634 O O . LEU B 1 85 ? 5.762 0.399 8.117 1 98.75 85 LEU B O 1
ATOM 1638 N N . LEU B 1 86 ? 7.094 1.993 7.406 1 98.44 86 LEU B N 1
ATOM 1639 C CA . LEU B 1 86 ? 7.691 1.167 6.363 1 98.44 86 LEU B CA 1
ATOM 1640 C C . LEU B 1 86 ? 8.57 0.08 6.969 1 98.44 86 LEU B C 1
ATOM 1642 O O . LEU B 1 86 ? 8.914 -0.896 6.293 1 98.44 86 LEU B O 1
ATOM 1646 N N . VAL B 1 87 ? 8.969 0.25 8.242 1 98.62 87 VAL B N 1
ATOM 1647 C CA . VAL B 1 87 ? 9.672 -0.85 8.891 1 98.62 87 VAL B CA 1
ATOM 1648 C C . VAL B 1 87 ? 8.82 -2.115 8.836 1 98.62 87 VAL B C 1
ATOM 1650 O O . VAL B 1 87 ? 9.336 -3.215 8.633 1 98.62 87 VAL B O 1
ATOM 1653 N N . TYR B 1 88 ? 7.559 -1.949 9.039 1 98.69 88 TYR B N 1
ATOM 1654 C CA . TYR B 1 88 ? 6.617 -3.062 9 1 98.69 88 TYR B CA 1
ATOM 1655 C C . TYR B 1 88 ? 6.594 -3.701 7.613 1 98.69 88 TYR B C 1
ATOM 1657 O O . TYR B 1 88 ? 6.664 -4.926 7.488 1 98.69 88 TYR B O 1
ATOM 1665 N N . VAL B 1 89 ? 6.512 -2.934 6.559 1 98.44 89 VAL B N 1
ATOM 1666 C CA . VAL B 1 89 ? 6.504 -3.416 5.184 1 98.44 89 VAL B CA 1
ATOM 1667 C C . VAL B 1 89 ? 7.801 -4.16 4.887 1 98.44 89 VAL B C 1
ATOM 1669 O O . VAL B 1 89 ? 7.781 -5.266 4.34 1 98.44 89 VAL B O 1
ATOM 1672 N N . GLY B 1 90 ? 8.914 -3.566 5.242 1 98.62 90 GLY B N 1
ATOM 1673 C CA . GLY B 1 90 ? 10.203 -4.199 5.008 1 98.62 90 GLY B CA 1
ATOM 1674 C C . GLY B 1 90 ? 10.352 -5.531 5.715 1 98.62 90 GLY B C 1
ATOM 1675 O O . GLY B 1 90 ? 10.898 -6.484 5.148 1 98.62 90 GLY B O 1
ATOM 1676 N N . LEU B 1 91 ? 9.898 -5.637 6.926 1 98.62 91 LEU B N 1
ATOM 1677 C CA . LEU B 1 91 ? 10 -6.875 7.688 1 98.62 91 LEU B CA 1
ATOM 1678 C C . LEU B 1 91 ? 9.117 -7.961 7.078 1 98.62 91 LEU B C 1
ATOM 1680 O O . LEU B 1 91 ? 9.508 -9.125 7.008 1 98.62 91 LEU B O 1
ATOM 1684 N N . VAL B 1 92 ? 7.93 -7.598 6.668 1 98.62 92 VAL B N 1
ATOM 1685 C CA . VAL B 1 92 ? 7.043 -8.562 6.02 1 98.62 92 VAL B CA 1
ATOM 1686 C C . VAL B 1 92 ? 7.66 -9.031 4.707 1 98.62 92 VAL B C 1
ATOM 1688 O O . VAL B 1 92 ? 7.668 -10.227 4.41 1 98.62 92 VAL B O 1
ATOM 1691 N N . ASP B 1 93 ? 8.164 -8.078 3.869 1 98.5 93 ASP B N 1
ATOM 1692 C CA . ASP B 1 93 ? 8.836 -8.445 2.625 1 98.5 93 ASP B CA 1
ATOM 1693 C C . ASP B 1 93 ? 9.992 -9.414 2.887 1 98.5 93 ASP B C 1
ATOM 1695 O O . ASP B 1 93 ? 10.141 -10.414 2.182 1 98.5 93 ASP B O 1
ATOM 1699 N N . GLY B 1 94 ? 10.805 -9.016 3.871 1 98.62 94 GLY B N 1
ATOM 1700 C CA . GLY B 1 94 ? 11.906 -9.898 4.223 1 98.62 94 GLY B CA 1
ATOM 1701 C C . GLY B 1 94 ? 11.453 -11.289 4.629 1 98.62 94 GLY B C 1
ATOM 1702 O O . GLY B 1 94 ? 12.047 -12.289 4.211 1 98.62 94 GLY B O 1
ATOM 1703 N N . TYR B 1 95 ? 10.469 -11.391 5.418 1 98.38 95 TYR B N 1
ATOM 1704 C CA . TYR B 1 95 ? 9.938 -12.664 5.895 1 98.38 95 TYR B CA 1
ATOM 1705 C C . TYR B 1 95 ? 9.469 -13.523 4.73 1 98.38 95 TYR B C 1
ATOM 1707 O O . TYR B 1 95 ? 9.812 -14.711 4.652 1 98.38 95 TYR B O 1
ATOM 1715 N N . VAL B 1 96 ? 8.688 -12.969 3.84 1 98.19 96 VAL B N 1
ATOM 1716 C CA . VAL B 1 96 ? 8.148 -13.727 2.719 1 98.19 96 VAL B CA 1
ATOM 1717 C C . VAL B 1 96 ? 9.281 -14.18 1.803 1 98.19 96 VAL B C 1
ATOM 1719 O O . VAL B 1 96 ? 9.305 -15.328 1.354 1 98.19 96 VAL B O 1
ATOM 1722 N N . CYS B 1 97 ? 10.188 -13.289 1.53 1 98.31 97 CYS B N 1
ATOM 1723 C CA . CYS B 1 97 ? 11.328 -13.656 0.692 1 98.31 97 CYS B CA 1
ATOM 1724 C C . CYS B 1 97 ? 12.125 -14.797 1.323 1 98.31 97 CYS B C 1
ATOM 1726 O O . CYS B 1 97 ? 12.578 -15.695 0.625 1 98.31 97 CYS B O 1
ATOM 1728 N N . TRP B 1 98 ? 12.336 -14.727 2.639 1 98.38 98 TRP B N 1
ATOM 1729 C CA . TRP B 1 98 ? 13.023 -15.797 3.355 1 98.38 98 TRP B CA 1
ATOM 1730 C C . TRP B 1 98 ? 12.289 -17.125 3.193 1 98.38 98 TRP B C 1
ATOM 1732 O O . TRP B 1 98 ? 12.914 -18.156 2.908 1 98.38 98 TRP B O 1
ATOM 1742 N N . ARG B 1 99 ? 11.047 -17.109 3.344 1 97.44 99 ARG B N 1
ATOM 1743 C CA . ARG B 1 99 ? 10.234 -18.328 3.234 1 97.44 99 ARG B CA 1
ATOM 1744 C C . ARG B 1 99 ? 10.305 -18.906 1.826 1 97.44 99 ARG B C 1
ATOM 1746 O O . ARG B 1 99 ? 10.133 -20.109 1.638 1 97.44 99 ARG B O 1
ATOM 1753 N N . GLU B 1 100 ? 10.555 -18.047 0.862 1 97.88 100 GLU B N 1
ATOM 1754 C CA . GLU B 1 100 ? 10.609 -18.5 -0.527 1 97.88 100 GLU B CA 1
ATOM 1755 C C . GLU B 1 100 ? 12.031 -18.844 -0.944 1 97.88 100 GLU B C 1
ATOM 1757 O O . GLU B 1 100 ? 12.297 -19.094 -2.121 1 97.88 100 GLU B O 1
ATOM 1762 N N . GLY B 1 101 ? 12.898 -18.75 -0.044 1 97.56 101 GLY B N 1
ATOM 1763 C CA . GLY B 1 101 ? 14.242 -19.25 -0.268 1 97.56 101 GLY B CA 1
ATOM 1764 C C . GLY B 1 101 ? 15.195 -18.203 -0.806 1 97.56 101 GLY B C 1
ATOM 1765 O O . GLY B 1 101 ? 16.266 -18.531 -1.321 1 97.56 101 GLY B O 1
ATOM 1766 N N . GLU B 1 102 ? 14.812 -16.984 -0.743 1 98.12 102 GLU B N 1
ATOM 1767 C CA . GLU B 1 102 ? 15.656 -15.906 -1.246 1 98.12 102 GLU B CA 1
ATOM 1768 C C . GLU B 1 102 ? 16.25 -15.094 -0.101 1 98.12 102 GLU B C 1
ATOM 1770 O O . GLU B 1 102 ? 15.828 -13.969 0.154 1 98.12 102 GLU B O 1
ATOM 1775 N N . MET B 1 103 ? 17.344 -15.57 0.479 1 97.75 103 MET B N 1
ATOM 1776 C CA . MET B 1 103 ? 17.906 -15.008 1.7 1 97.75 103 MET B CA 1
ATOM 1777 C C . MET B 1 103 ? 18.516 -13.633 1.438 1 97.75 103 MET B C 1
ATOM 1779 O O . MET B 1 103 ? 18.391 -12.727 2.264 1 97.75 103 MET B O 1
ATOM 1783 N N . GLY B 1 104 ? 19.203 -13.492 0.324 1 98 104 GLY B N 1
ATOM 1784 C CA . GLY B 1 104 ? 19.75 -12.188 -0.002 1 98 104 GLY B CA 1
ATOM 1785 C C . GLY B 1 104 ? 18.703 -11.086 -0.062 1 98 104 GLY B C 1
ATOM 1786 O O . GLY B 1 104 ? 18.859 -10.039 0.561 1 98 104 GLY B O 1
ATOM 1787 N N . SER B 1 105 ? 17.672 -11.391 -0.769 1 97.94 105 SER B N 1
ATOM 1788 C CA . SER B 1 105 ? 16.578 -10.445 -0.869 1 97.94 105 SER B CA 1
ATOM 1789 C C . SER B 1 105 ? 15.906 -10.219 0.487 1 97.94 105 SER B C 1
ATOM 1791 O O . SER B 1 105 ? 15.508 -9.102 0.812 1 97.94 105 SER B O 1
ATOM 1793 N N . ALA B 1 106 ? 15.758 -11.25 1.202 1 98.56 106 ALA B N 1
ATOM 1794 C CA . ALA B 1 106 ? 15.148 -11.164 2.523 1 98.56 106 ALA B CA 1
ATOM 1795 C C . ALA B 1 106 ? 15.914 -10.188 3.418 1 98.56 106 ALA B C 1
ATOM 1797 O O . ALA B 1 106 ? 15.312 -9.297 4.027 1 98.56 106 ALA B O 1
ATOM 1798 N N . VAL B 1 107 ? 17.219 -10.352 3.477 1 98.44 107 VAL B N 1
ATOM 1799 C CA . VAL B 1 107 ? 18.062 -9.516 4.316 1 98.44 107 VAL B CA 1
ATOM 1800 C C . VAL B 1 107 ? 18.031 -8.078 3.814 1 98.44 107 VAL B C 1
ATOM 1802 O O . VAL B 1 107 ? 17.938 -7.137 4.609 1 98.44 107 VAL B O 1
ATOM 1805 N N . PHE B 1 108 ? 18.094 -7.902 2.57 1 98.06 108 PHE B N 1
ATOM 1806 C CA . PHE B 1 108 ? 18.078 -6.566 1.984 1 98.06 108 PHE B CA 1
ATOM 1807 C C . PHE B 1 108 ? 16.781 -5.844 2.326 1 98.06 108 PHE B C 1
ATOM 1809 O O . PHE B 1 108 ? 16.797 -4.699 2.777 1 98.06 108 PHE B O 1
ATOM 1816 N N . ARG B 1 109 ? 15.672 -6.477 2.164 1 98.19 109 ARG B N 1
ATOM 1817 C CA . ARG B 1 109 ? 14.367 -5.859 2.377 1 98.19 109 ARG B CA 1
ATOM 1818 C C . ARG B 1 109 ? 14.133 -5.57 3.855 1 98.19 109 ARG B C 1
ATOM 1820 O O . ARG B 1 109 ? 13.664 -4.488 4.215 1 98.19 109 ARG B O 1
ATOM 1827 N N . ALA B 1 110 ? 14.508 -6.473 4.645 1 98.56 110 ALA B N 1
ATOM 1828 C CA . ALA B 1 110 ? 14.344 -6.262 6.078 1 98.56 110 ALA B CA 1
ATOM 1829 C C . ALA B 1 110 ? 15.25 -5.133 6.57 1 98.56 110 ALA B C 1
ATOM 1831 O O . ALA B 1 110 ? 14.805 -4.262 7.324 1 98.56 110 ALA B O 1
ATOM 1832 N N . THR B 1 111 ? 16.484 -5.121 6.094 1 98.62 111 THR B N 1
ATOM 1833 C CA . THR B 1 111 ? 17.438 -4.102 6.523 1 98.62 111 THR B CA 1
ATOM 1834 C C . THR B 1 111 ? 17.016 -2.727 6.012 1 98.62 111 THR B C 1
ATOM 1836 O O . THR B 1 111 ? 17.094 -1.738 6.742 1 98.62 111 THR B O 1
ATOM 1839 N N . SER B 1 112 ? 16.625 -2.689 4.793 1 98.12 112 SER B N 1
ATOM 1840 C CA . SER B 1 112 ? 16.172 -1.42 4.238 1 98.12 112 SER B CA 1
ATOM 1841 C C . SER B 1 112 ? 14.961 -0.89 5.004 1 98.12 112 SER B C 1
ATOM 1843 O O . SER B 1 112 ? 14.891 0.301 5.316 1 98.12 112 SER B O 1
ATOM 1845 N N . GLY B 1 113 ? 14 -1.8 5.312 1 98.5 113 GLY B N 1
ATOM 1846 C CA . GLY B 1 113 ? 12.859 -1.398 6.117 1 98.5 113 GLY B CA 1
ATOM 1847 C C . GLY B 1 113 ? 13.25 -0.83 7.469 1 98.5 113 GLY B C 1
ATOM 1848 O O . GLY B 1 113 ? 12.711 0.191 7.898 1 98.5 113 GLY B O 1
ATOM 1849 N N . VAL B 1 114 ? 14.188 -1.442 8.109 1 98.62 114 VAL B N 1
ATOM 1850 C CA . VAL B 1 114 ? 14.633 -1.02 9.43 1 98.62 114 VAL B CA 1
ATOM 1851 C C . VAL B 1 114 ? 15.328 0.338 9.336 1 98.62 114 VAL B C 1
ATOM 1853 O O . VAL B 1 114 ? 15.078 1.228 10.148 1 98.62 114 VAL B O 1
ATOM 1856 N N . VAL B 1 115 ? 16.156 0.554 8.375 1 98.56 115 VAL B N 1
ATOM 1857 C CA . VAL B 1 115 ? 16.891 1.803 8.219 1 98.56 115 VAL B CA 1
ATOM 1858 C C . VAL B 1 115 ? 15.914 2.945 7.93 1 98.56 115 VAL B C 1
ATOM 1860 O O . VAL B 1 115 ? 15.969 3.994 8.57 1 98.56 115 VAL B O 1
ATOM 1863 N N . ILE B 1 116 ? 15.016 2.727 6.992 1 98.5 116 ILE B N 1
ATOM 1864 C CA . ILE B 1 116 ? 14.016 3.732 6.641 1 98.5 116 ILE B CA 1
ATOM 1865 C C . ILE B 1 116 ? 13.117 4.008 7.844 1 98.5 116 ILE B C 1
ATOM 1867 O O . ILE B 1 116 ? 12.867 5.168 8.188 1 98.5 116 ILE B O 1
ATOM 1871 N N . GLY B 1 117 ? 12.664 2.922 8.43 1 98.62 117 GLY B N 1
ATOM 1872 C CA . GLY B 1 117 ? 11.781 3.057 9.578 1 98.62 117 GLY B CA 1
ATOM 1873 C C . GLY B 1 117 ? 12.422 3.783 10.742 1 98.62 117 GLY B C 1
ATOM 1874 O O . GLY B 1 117 ? 11.773 4.594 11.406 1 98.62 117 GLY B O 1
ATOM 1875 N N . THR B 1 118 ? 13.641 3.49 11.008 1 98.25 118 THR B N 1
ATOM 1876 C CA . THR B 1 118 ? 14.359 4.152 12.086 1 98.25 118 THR B CA 1
ATOM 1877 C C . THR B 1 118 ? 14.523 5.645 11.797 1 98.25 118 THR B C 1
ATOM 1879 O O . THR B 1 118 ? 14.383 6.473 12.695 1 98.25 118 THR B O 1
ATOM 1882 N N . TRP B 1 119 ? 14.844 5.973 10.555 1 97.62 119 TRP B N 1
ATOM 1883 C CA . TRP B 1 119 ? 14.898 7.371 10.141 1 97.62 119 TRP B CA 1
ATOM 1884 C C . TRP B 1 119 ? 13.609 8.102 10.5 1 97.62 119 TRP B C 1
ATOM 1886 O O . TRP B 1 119 ? 13.641 9.188 11.078 1 97.62 119 TRP B O 1
ATOM 1896 N N . GLY B 1 120 ? 12.477 7.504 10.125 1 97.94 120 GLY B N 1
ATOM 1897 C CA . GLY B 1 120 ? 11.18 8.094 10.422 1 97.94 120 GLY B CA 1
ATOM 1898 C C . GLY B 1 120 ? 10.883 8.148 11.914 1 97.94 120 GLY B C 1
ATOM 1899 O O . GLY B 1 120 ? 10.43 9.18 12.422 1 97.94 120 GLY B O 1
ATOM 1900 N N . ALA B 1 121 ? 11.148 7.125 12.617 1 98 121 ALA B N 1
ATOM 1901 C CA . ALA B 1 121 ? 10.844 7.023 14.039 1 98 121 ALA B CA 1
ATOM 1902 C C . ALA B 1 121 ? 11.625 8.062 14.844 1 98 121 ALA B C 1
ATOM 1904 O O . ALA B 1 121 ? 11.133 8.578 15.852 1 98 121 ALA B O 1
ATOM 1905 N N . LEU B 1 122 ? 12.758 8.414 14.398 1 96.88 122 LEU B N 1
ATOM 1906 C CA . LEU B 1 122 ? 13.586 9.398 15.086 1 96.88 122 LEU B CA 1
ATOM 1907 C C . LEU B 1 122 ? 13.242 10.812 14.633 1 96.88 122 LEU B C 1
ATOM 1909 O O . LEU B 1 122 ? 13.797 11.789 15.148 1 96.88 122 LEU B O 1
ATOM 1913 N N . GLY B 1 123 ? 12.344 10.898 13.711 1 96.38 123 GLY B N 1
ATOM 1914 C CA . GLY B 1 123 ? 11.891 12.203 13.242 1 96.38 123 GLY B CA 1
ATOM 1915 C C . GLY B 1 123 ? 12.984 12.992 12.539 1 96.38 123 GLY B C 1
ATOM 1916 O O . GLY B 1 123 ? 13.07 14.211 12.688 1 96.38 123 GLY B O 1
ATOM 1917 N N . LEU B 1 124 ? 13.82 12.344 11.766 1 94.25 124 LEU B N 1
ATOM 1918 C CA . LEU B 1 124 ? 15.016 12.992 11.234 1 94.25 124 LEU B CA 1
ATOM 1919 C C . LEU B 1 124 ? 14.656 13.914 10.07 1 94.25 124 LEU B C 1
ATOM 1921 O O . LEU B 1 124 ? 15.359 14.891 9.812 1 94.25 124 LEU B O 1
ATOM 1925 N N . THR B 1 125 ? 13.586 13.648 9.445 1 94.12 125 THR B N 1
ATOM 1926 C CA . THR B 1 125 ? 13.164 14.555 8.383 1 94.12 125 THR B C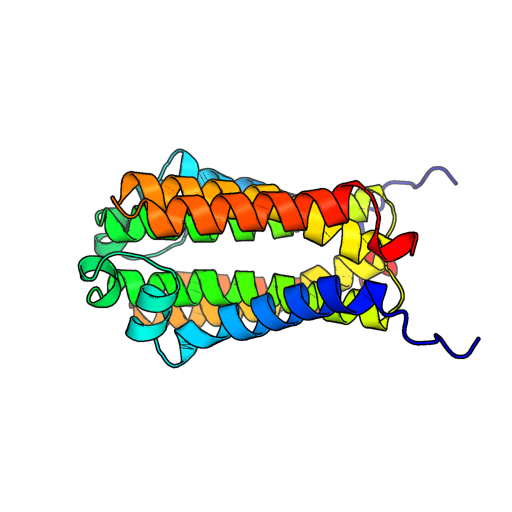A 1
ATOM 1927 C C . THR B 1 125 ? 12.656 15.867 8.961 1 94.12 125 THR B C 1
ATOM 1929 O O . THR B 1 125 ? 12.961 16.938 8.438 1 94.12 125 THR B O 1
ATOM 1932 N N . SER B 1 126 ? 11.922 15.812 9.992 1 93.69 126 SER B N 1
ATOM 1933 C CA . SER B 1 126 ? 11.312 17 10.562 1 93.69 126 SER B CA 1
ATOM 1934 C C . SER B 1 126 ? 12.297 17.766 11.453 1 93.69 126 SER B C 1
ATOM 1936 O O . SER B 1 126 ? 12.156 18.969 11.656 1 93.69 126 SER B O 1
ATOM 1938 N N . ARG B 1 127 ? 13.289 17.125 11.898 1 90.38 127 ARG B N 1
ATOM 1939 C CA . ARG B 1 127 ? 14.211 17.75 12.844 1 90.38 127 ARG B CA 1
ATOM 1940 C C . ARG B 1 127 ? 15.414 18.344 12.117 1 90.38 127 ARG B C 1
ATOM 1942 O O . ARG B 1 127 ? 16.031 19.281 12.609 1 90.38 127 ARG B O 1
ATOM 1949 N N . LEU B 1 128 ? 15.719 17.734 11.016 1 79.31 128 LEU B N 1
ATOM 1950 C CA . LEU B 1 128 ? 16.938 18.172 10.344 1 79.31 128 LEU B CA 1
ATOM 1951 C C . LEU B 1 128 ? 16.625 19.234 9.297 1 79.31 128 LEU B C 1
ATOM 1953 O O . LEU B 1 128 ? 15.547 19.234 8.703 1 79.31 128 LEU B O 1
#

Solvent-accessible surface area (backbone atoms only — not comparable to full-atom values): 12227 Å² total; per-residue (Å²): 126,79,83,68,84,52,76,75,47,49,57,62,50,48,54,19,50,48,31,28,52,61,14,50,38,26,76,77,36,38,40,58,38,37,45,71,68,39,51,56,64,73,46,33,72,28,67,62,38,34,56,44,40,37,53,30,13,42,45,37,18,46,56,10,48,51,34,46,51,30,49,76,70,64,39,29,62,57,36,12,51,55,31,30,55,37,24,57,42,16,41,52,49,10,50,53,28,42,76,66,69,24,56,69,38,10,52,49,33,27,50,50,12,45,54,45,9,49,43,14,68,69,33,47,56,55,71,95,128,81,82,66,84,50,76,74,49,50,58,63,49,47,53,19,49,48,31,26,51,60,13,49,38,26,76,77,35,40,41,59,38,36,45,72,68,36,51,57,66,74,47,34,70,28,66,61,37,35,56,44,39,37,54,30,13,41,45,36,19,48,54,10,47,51,35,47,53,30,48,76,70,64,38,30,60,57,36,12,50,55,31,29,54,35,25,57,41,15,43,51,48,11,50,52,29,42,76,68,68,23,56,69,37,10,53,51,34,27,50,51,12,46,54,46,10,49,43,14,68,69,33,48,56,55,71,95

Sequence (256 aa):
MSRSFKPAHLFPLFVAVAHTIGGIVPFFAKDAGIRSFGLPERFAESTIAQACFVFDGARFSVLGMLQLIMYLRGDYVVVDIIMALLVYVGLVDGYVCWREGEMGSAVFRATSGVVIGTWGALGLTSRLMSRSFKPAHLFPLFVAVAHTIGGIVPFFAKDAGIRSFGLPERFAESTIAQACFVFDGARFSVLGMLQLIMYLRGDYVVVDIIMALLVYVGLVDGYVCWREGEMGSAVFRATSGVVIGTWGALGLTSRL

pLDDT: mean 94.99, std 9.77, range [34.03, 98.81]